Protein AF-0000000079816574 (afdb_homodimer)

InterPro domains:
  IPR003736 Phenylacetic acid degradation-related domain [TIGR00369] (21-116)
  IPR006683 Thioesterase domain [PF03061] (51-124)
  IPR029069 HotDog domain superfamily [SSF54637] (19-134)

Structure (mmCIF, N/CA/C/O backbone):
data_AF-0000000079816574-model_v1
#
loop_
_entity.id
_entity.type
_entity.pdbx_description
1 polymer 'Thioesterase domain-containing protein'
#
loop_
_atom_site.group_PDB
_atom_site.id
_atom_site.type_symbol
_atom_site.label_atom_id
_atom_site.label_alt_id
_atom_site.label_comp_id
_atom_site.label_asym_id
_atom_site.label_entity_id
_atom_site.label_seq_id
_atom_site.pdbx_PDB_ins_code
_atom_site.Cartn_x
_atom_site.Cartn_y
_atom_site.Cartn_z
_atom_site.occupancy
_atom_site.B_iso_or_equiv
_atom_site.auth_seq_id
_atom_site.auth_comp_id
_atom_site.auth_asym_id
_atom_site.auth_atom_id
_atom_site.pdbx_PDB_model_num
ATOM 1 N N . MET A 1 1 ? 6.934 -28.109 -13.062 1 45.16 1 MET A N 1
ATOM 2 C CA . MET A 1 1 ? 6.973 -27.422 -11.773 1 45.16 1 MET A CA 1
ATOM 3 C C . MET A 1 1 ? 5.598 -27.422 -11.117 1 45.16 1 MET A C 1
ATOM 5 O O . MET A 1 1 ? 4.582 -27.25 -11.797 1 45.16 1 MET A O 1
ATOM 9 N N . PRO A 1 2 ? 5.391 -27.953 -9.922 1 55.5 2 PRO A N 1
ATOM 10 C CA . PRO A 1 2 ? 4.016 -28.172 -9.469 1 55.5 2 PRO A CA 1
ATOM 11 C C . PRO A 1 2 ? 3.158 -26.906 -9.539 1 55.5 2 PRO A C 1
ATOM 13 O O . PRO A 1 2 ? 3.682 -25.797 -9.445 1 55.5 2 PRO A O 1
ATOM 16 N N . THR A 1 3 ? 1.985 -26.938 -10.352 1 72.12 3 THR A N 1
ATOM 17 C CA . THR A 1 3 ? 0.928 -25.953 -10.5 1 72.12 3 THR A CA 1
ATOM 18 C C . THR A 1 3 ? 0.537 -25.375 -9.141 1 72.12 3 THR A C 1
ATOM 20 O O . THR A 1 3 ? 0.498 -26.094 -8.141 1 72.12 3 THR A O 1
ATOM 23 N N . LEU A 1 4 ? 0.637 -24.078 -8.977 1 82.75 4 LEU A N 1
ATOM 24 C CA . LEU A 1 4 ? 0.192 -23.406 -7.758 1 82.75 4 LEU A CA 1
ATOM 25 C C . LEU A 1 4 ? -1.135 -23.984 -7.273 1 82.75 4 LEU A C 1
ATOM 27 O O . LEU A 1 4 ? -2.117 -24 -8.016 1 82.75 4 LEU A O 1
ATOM 31 N N . THR A 1 5 ? -1.056 -24.781 -6.121 1 85.88 5 THR A N 1
ATOM 32 C CA . THR A 1 5 ? -2.283 -25.234 -5.484 1 85.88 5 THR A CA 1
ATOM 33 C C . THR A 1 5 ? -2.652 -24.328 -4.309 1 85.88 5 THR A C 1
ATOM 35 O O . THR A 1 5 ? -1.798 -23.625 -3.773 1 85.88 5 THR A O 1
ATOM 38 N N . THR A 1 6 ? -3.957 -24.422 -3.941 1 84.94 6 THR A N 1
ATOM 39 C CA . THR A 1 6 ? -4.41 -23.578 -2.832 1 84.94 6 THR A CA 1
ATOM 40 C C . THR A 1 6 ? -3.65 -23.922 -1.554 1 84.94 6 THR A C 1
ATOM 42 O O . THR A 1 6 ? -3.316 -23.047 -0.766 1 84.94 6 THR A O 1
ATOM 45 N N . ASP A 1 7 ? -3.391 -25.203 -1.307 1 83.5 7 ASP A N 1
ATOM 46 C CA . ASP A 1 7 ? -2.654 -25.609 -0.114 1 83.5 7 ASP A CA 1
ATOM 47 C C . ASP A 1 7 ? -1.226 -25.062 -0.139 1 83.5 7 ASP A C 1
ATOM 49 O O . ASP A 1 7 ? -0.74 -24.531 0.861 1 83.5 7 ASP A O 1
ATOM 53 N N . HIS A 1 8 ? -0.602 -25.188 -1.257 1 89.81 8 HIS A N 1
ATOM 54 C CA . HIS A 1 8 ? 0.759 -24.688 -1.412 1 89.81 8 HIS A CA 1
ATOM 55 C C . HIS A 1 8 ? 0.801 -23.172 -1.306 1 89.81 8 HIS A C 1
ATOM 57 O O . HIS A 1 8 ? 1.758 -22.609 -0.769 1 89.81 8 HIS A O 1
ATOM 63 N N . ALA A 1 9 ? -0.269 -22.578 -1.723 1 91 9 ALA A N 1
ATOM 64 C CA . ALA A 1 9 ? -0.351 -21.125 -1.73 1 91 9 ALA A CA 1
ATOM 65 C C . ALA A 1 9 ? -0.287 -20.562 -0.312 1 91 9 ALA A C 1
ATOM 67 O O . ALA A 1 9 ? 0.339 -19.531 -0.075 1 91 9 ALA A O 1
ATOM 68 N N . HIS A 1 10 ? -0.825 -21.219 0.641 1 90.62 10 HIS A N 1
ATOM 69 C CA . HIS A 1 10 ? -0.845 -20.734 2.018 1 90.62 10 HIS A CA 1
ATOM 70 C C . HIS A 1 10 ? 0.536 -20.828 2.656 1 90.62 10 HIS A C 1
ATOM 72 O O . HIS A 1 10 ? 0.913 -19.984 3.465 1 90.62 10 HIS A O 1
ATOM 78 N N . THR A 1 11 ? 1.262 -21.859 2.248 1 91.5 11 THR A N 1
ATOM 79 C CA . THR A 1 11 ? 2.643 -21.984 2.703 1 91.5 11 THR A CA 1
ATOM 80 C C . THR A 1 11 ? 3.494 -20.844 2.135 1 91.5 11 THR A C 1
ATOM 82 O O . THR A 1 11 ? 4.297 -20.25 2.852 1 91.5 11 THR A O 1
ATOM 85 N N . LEU A 1 12 ? 3.232 -20.562 0.874 1 92.69 12 LEU A N 1
ATOM 86 C CA . LEU A 1 12 ? 3.973 -19.484 0.209 1 92.69 12 LEU A CA 1
ATOM 87 C C . LEU A 1 12 ? 3.641 -18.125 0.823 1 92.69 12 LEU A C 1
ATOM 89 O O . LEU A 1 12 ? 4.516 -17.281 0.96 1 92.69 12 LEU A O 1
ATOM 93 N N . LEU A 1 13 ? 2.361 -17.969 1.147 1 91.94 13 LEU A N 1
ATOM 94 C CA . L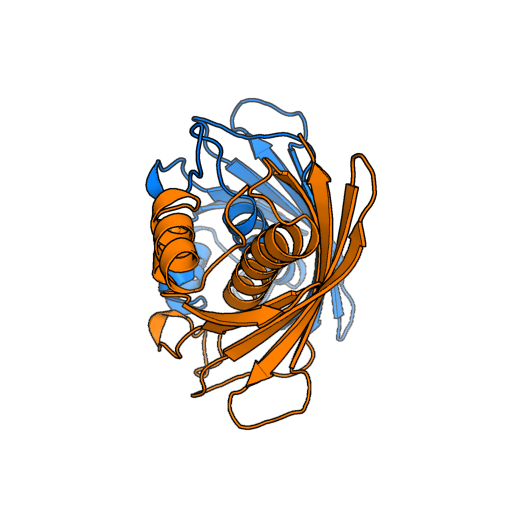EU A 1 13 ? 1.942 -16.75 1.83 1 91.94 13 LEU A CA 1
ATOM 95 C C . LEU A 1 13 ? 2.697 -16.578 3.145 1 91.94 13 LEU A C 1
ATOM 97 O O . LEU A 1 13 ? 3.26 -15.508 3.406 1 91.94 13 LEU A O 1
ATOM 101 N N . ALA A 1 14 ? 2.828 -17.625 3.918 1 89.88 14 ALA A N 1
ATOM 102 C CA . ALA A 1 14 ? 3.424 -17.594 5.254 1 89.88 14 ALA A CA 1
ATOM 103 C C . ALA A 1 14 ? 4.934 -17.375 5.172 1 89.88 14 ALA A C 1
ATOM 105 O O . ALA A 1 14 ? 5.516 -16.703 6.023 1 89.88 14 ALA A O 1
ATOM 106 N N . GLU A 1 15 ? 5.52 -17.797 4.078 1 90.25 15 GLU A N 1
ATOM 107 C CA . GLU A 1 15 ? 6.98 -17.828 4.027 1 90.25 15 GLU A CA 1
ATOM 108 C C . GLU A 1 15 ? 7.523 -16.75 3.1 1 90.25 15 GLU A C 1
ATOM 110 O O . GLU A 1 15 ? 8.695 -16.375 3.195 1 90.25 15 GLU A O 1
ATOM 115 N N . GLY A 1 16 ? 6.73 -16.328 2.203 1 91.44 16 GLY A N 1
ATOM 116 C CA . GLY A 1 16 ? 7.242 -15.492 1.13 1 91.44 16 GLY A CA 1
ATOM 117 C C . GLY A 1 16 ? 7.004 -14.016 1.364 1 91.44 16 GLY A C 1
ATOM 118 O O . GLY A 1 16 ? 7.559 -13.172 0.655 1 91.44 16 GLY A O 1
ATOM 119 N N . PHE A 1 17 ? 6.219 -13.664 2.305 1 96.38 17 PHE A N 1
ATOM 120 C CA . PHE A 1 17 ? 5.887 -12.266 2.576 1 96.38 17 PHE A CA 1
ATOM 121 C C . PHE A 1 17 ? 6.273 -11.891 4 1 96.38 17 PHE A C 1
ATOM 123 O O . PHE A 1 17 ? 6.605 -12.75 4.812 1 96.38 17 PHE A O 1
ATOM 130 N N . SER A 1 18 ? 6.285 -10.656 4.254 1 97.88 18 SER A N 1
ATOM 131 C CA . SER A 1 18 ? 6.727 -10.164 5.555 1 97.88 18 SER A CA 1
ATOM 132 C C . SER A 1 18 ? 5.746 -10.555 6.656 1 97.88 18 SER A C 1
ATOM 134 O O . SER A 1 18 ? 4.559 -10.773 6.391 1 97.88 18 SER A O 1
ATOM 136 N N . ALA A 1 19 ? 6.262 -10.625 7.852 1 97.56 19 ALA A N 1
ATOM 137 C CA . ALA A 1 19 ? 5.395 -10.891 9 1 97.56 19 ALA A CA 1
ATOM 138 C C . ALA A 1 19 ? 4.309 -9.828 9.117 1 97.56 19 ALA A C 1
ATOM 140 O O . ALA A 1 19 ? 3.17 -10.133 9.484 1 97.56 19 ALA A O 1
ATOM 141 N N . TRP A 1 20 ? 4.613 -8.633 8.852 1 98.56 20 TRP A N 1
ATOM 142 C CA . TRP A 1 20 ? 3.66 -7.531 8.906 1 98.56 20 TRP A CA 1
ATOM 143 C C . TRP A 1 20 ? 2.527 -7.746 7.906 1 98.56 20 TRP A C 1
ATOM 145 O O . TRP A 1 20 ? 1.354 -7.578 8.242 1 98.56 20 TRP A O 1
ATOM 155 N N . VAL A 1 21 ? 2.844 -8.156 6.691 1 98.38 21 VAL A N 1
ATOM 156 C CA . VAL A 1 21 ? 1.825 -8.414 5.68 1 98.38 21 VAL A CA 1
ATOM 157 C C . VAL A 1 21 ? 0.988 -9.625 6.078 1 98.38 21 VAL A C 1
ATOM 159 O O . VAL A 1 21 ? -0.222 -9.656 5.844 1 98.38 21 VAL A O 1
ATOM 162 N N . ASN A 1 22 ? 1.647 -10.547 6.703 1 97.94 22 ASN A N 1
ATOM 163 C CA . ASN A 1 22 ? 0.947 -11.766 7.113 1 97.94 22 ASN A CA 1
ATOM 164 C C . ASN A 1 22 ? -0.141 -11.461 8.141 1 97.94 22 ASN A C 1
ATOM 166 O O . ASN A 1 22 ? -1.072 -12.25 8.312 1 97.94 22 ASN A O 1
ATOM 170 N N . GLU A 1 23 ? -0.047 -10.344 8.781 1 98.19 23 GLU A N 1
ATOM 171 C CA . GLU A 1 23 ? -1.063 -9.945 9.75 1 98.19 23 GLU A CA 1
ATOM 172 C C . GLU A 1 23 ? -2.391 -9.641 9.062 1 98.19 23 GLU A C 1
ATOM 174 O O . GLU A 1 23 ? -3.428 -9.539 9.727 1 98.19 23 GLU A O 1
ATOM 179 N N . LEU A 1 24 ? -2.422 -9.523 7.789 1 98.56 24 LEU A N 1
ATOM 180 C CA . LEU A 1 24 ? -3.658 -9.312 7.043 1 98.56 24 LEU A CA 1
ATOM 181 C C . LEU A 1 24 ? -4.48 -10.594 6.98 1 98.56 24 LEU A C 1
ATOM 183 O O . LEU A 1 24 ? -5.664 -10.562 6.641 1 98.56 24 LEU A O 1
ATOM 187 N N . ASP A 1 25 ? -3.83 -11.719 7.254 1 98.12 25 ASP A N 1
ATOM 188 C CA . ASP A 1 25 ? -4.473 -13.031 7.293 1 98.12 25 ASP A CA 1
ATOM 189 C C . ASP A 1 25 ? -5.145 -13.352 5.961 1 98.12 25 ASP A C 1
ATOM 191 O O . ASP A 1 25 ? -6.309 -13.75 5.926 1 98.12 25 ASP A O 1
ATOM 195 N N . LEU A 1 26 ? -4.395 -13.164 4.895 1 98.44 26 LEU A N 1
ATOM 196 C CA . LEU A 1 26 ? -4.91 -13.367 3.545 1 98.44 26 LEU A CA 1
ATOM 197 C C . LEU A 1 26 ? -5.098 -14.852 3.248 1 98.44 26 LEU A C 1
ATOM 199 O O . LEU A 1 26 ? -4.391 -15.695 3.801 1 98.44 26 LEU A O 1
ATOM 203 N N . ARG A 1 27 ? -6.035 -15.062 2.367 1 97.12 27 ARG A N 1
ATOM 204 C CA . ARG A 1 27 ? -6.305 -16.422 1.906 1 97.12 27 ARG A CA 1
ATOM 205 C C . ARG A 1 27 ? -6.449 -16.469 0.389 1 97.12 27 ARG A C 1
ATOM 207 O O . ARG A 1 27 ? -7.055 -15.57 -0.209 1 97.12 27 ARG A O 1
ATOM 214 N N . VAL A 1 28 ? -5.961 -17.562 -0.147 1 97.19 28 VAL A N 1
ATOM 215 C CA . VAL A 1 28 ? -6.195 -17.812 -1.565 1 97.19 28 VAL A CA 1
ATOM 216 C C . VAL A 1 28 ? -7.5 -18.578 -1.744 1 97.19 28 VAL A C 1
ATOM 218 O O . VAL A 1 28 ? -7.633 -19.703 -1.242 1 97.19 28 VAL A O 1
ATOM 221 N N . GLU A 1 29 ? -8.414 -18 -2.465 1 96.56 29 GLU A N 1
ATOM 222 C CA . GLU A 1 29 ? -9.727 -18.625 -2.625 1 96.56 29 GLU A CA 1
ATOM 223 C C . GLU A 1 29 ? -9.797 -19.438 -3.91 1 96.56 29 GLU A C 1
ATOM 225 O O . GLU A 1 29 ? -10.438 -20.5 -3.949 1 96.56 29 GLU A O 1
ATOM 230 N N . GLU A 1 30 ? -9.305 -18.922 -4.895 1 96.25 30 GLU A N 1
ATOM 231 C CA . GLU A 1 30 ? -9.375 -19.547 -6.219 1 96.25 30 GLU A CA 1
ATOM 232 C C . GLU A 1 30 ? -8.102 -19.266 -7.016 1 96.25 30 GLU A C 1
ATOM 234 O O . GLU A 1 30 ? -7.523 -18.188 -6.922 1 96.25 30 GLU A O 1
ATOM 239 N N . ILE A 1 31 ? -7.699 -20.266 -7.762 1 96.12 31 ILE A N 1
ATOM 240 C CA . ILE A 1 31 ? -6.594 -20.141 -8.703 1 96.12 31 ILE A CA 1
ATOM 241 C C . ILE A 1 31 ? -7.055 -20.531 -10.102 1 96.12 31 ILE A C 1
ATOM 243 O O . ILE A 1 31 ? -7.66 -21.594 -10.289 1 96.12 31 ILE A O 1
ATOM 247 N N . THR A 1 32 ? -6.914 -19.688 -11 1 92.88 32 THR A N 1
ATOM 248 C CA . THR A 1 32 ? -7.176 -19.969 -12.406 1 92.88 32 THR A CA 1
ATOM 249 C C . THR A 1 32 ? -5.879 -19.938 -13.211 1 92.88 32 THR A C 1
ATOM 251 O O . THR A 1 32 ? -4.805 -19.703 -12.664 1 92.88 32 THR A O 1
ATOM 254 N N . ASP A 1 33 ? -5.949 -20.125 -14.578 1 91.62 33 ASP A N 1
ATOM 255 C CA . ASP A 1 33 ? -4.77 -20.203 -15.43 1 91.62 33 ASP A CA 1
ATOM 256 C C . ASP A 1 33 ? -4.094 -18.828 -15.539 1 91.62 33 ASP A C 1
ATOM 258 O O . ASP A 1 33 ? -2.893 -18.75 -15.797 1 91.62 33 ASP A O 1
ATOM 262 N N . ASP A 1 34 ? -4.867 -17.766 -15.328 1 90.38 34 ASP A N 1
ATOM 263 C CA . ASP A 1 34 ? -4.25 -16.469 -15.539 1 90.38 34 ASP A CA 1
ATOM 264 C C . ASP A 1 34 ? -4.477 -15.547 -14.336 1 90.38 34 ASP A C 1
ATOM 266 O O . ASP A 1 34 ? -4.422 -14.328 -14.469 1 90.38 34 ASP A O 1
ATOM 270 N N . GLY A 1 35 ? -4.871 -16.25 -13.18 1 97.06 35 GLY A N 1
ATOM 271 C CA . GL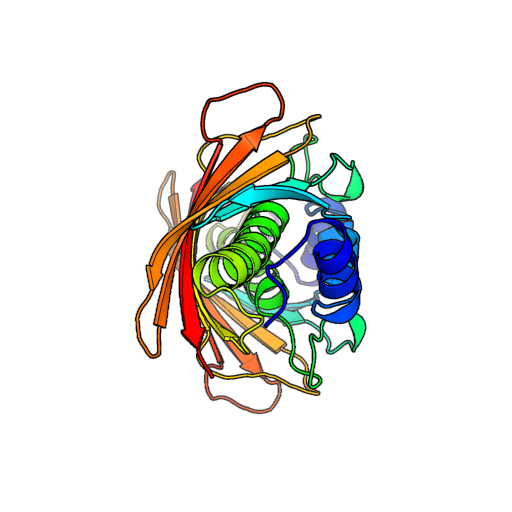Y A 1 35 ? -5.121 -15.328 -12.086 1 97.06 35 GLY A CA 1
ATOM 272 C C . GLY A 1 35 ? -5.492 -16.031 -10.789 1 97.06 35 GLY A C 1
ATOM 273 O O . GLY A 1 35 ? -5.309 -17.25 -10.664 1 97.06 35 GLY A O 1
ATOM 274 N N . VAL A 1 36 ? -5.824 -15.195 -9.805 1 98.12 36 VAL A N 1
ATOM 275 C CA . VAL A 1 36 ? -6.203 -15.688 -8.484 1 98.12 36 VAL A CA 1
ATOM 276 C C . VAL A 1 36 ? -7.301 -14.812 -7.895 1 98.12 36 VAL A C 1
ATOM 278 O O . VAL A 1 36 ? -7.465 -13.656 -8.297 1 98.12 36 VAL A O 1
ATOM 281 N N . VAL A 1 37 ? -8.094 -15.438 -7.055 1 98.44 37 VAL A N 1
ATOM 282 C CA . VAL A 1 37 ? -8.93 -14.68 -6.137 1 98.44 37 VAL A CA 1
ATOM 283 C C . VAL A 1 37 ? -8.422 -14.852 -4.707 1 98.44 37 VAL A C 1
ATOM 285 O O . VAL A 1 37 ? -8.227 -15.977 -4.242 1 98.44 37 VAL A O 1
ATOM 288 N N . MET A 1 38 ? -8.164 -13.766 -4.07 1 98.5 38 MET A N 1
ATOM 289 C CA . MET A 1 38 ? -7.715 -13.773 -2.68 1 98.5 38 MET A CA 1
ATOM 290 C C . MET A 1 38 ? -8.719 -13.055 -1.784 1 98.5 38 MET A C 1
ATOM 292 O O . MET A 1 38 ? -9.383 -12.109 -2.221 1 98.5 38 MET A O 1
ATOM 296 N N . ARG A 1 39 ? -8.812 -13.516 -0.554 1 98.81 39 ARG A N 1
ATOM 297 C CA . ARG A 1 39 ? -9.695 -12.914 0.44 1 98.81 39 ARG A CA 1
ATOM 298 C C . ARG A 1 39 ? -8.898 -12.32 1.595 1 98.81 39 ARG A C 1
ATOM 300 O O . ARG A 1 39 ? -7.953 -12.938 2.09 1 98.81 39 ARG A O 1
ATOM 307 N N . MET A 1 40 ? -9.211 -11.094 1.924 1 98.88 40 MET A N 1
ATOM 308 C CA . MET A 1 40 ? -8.789 -10.461 3.168 1 98.88 40 MET A CA 1
ATOM 309 C C . MET A 1 40 ? -9.945 -10.375 4.156 1 98.88 40 MET A C 1
ATOM 311 O O . MET A 1 40 ? -10.906 -9.633 3.93 1 98.88 40 MET A O 1
ATOM 315 N N . PRO A 1 41 ? -9.828 -11.141 5.238 1 98.88 41 PRO A N 1
ATOM 316 C CA . PRO A 1 41 ? -10.914 -11.055 6.223 1 98.88 41 PRO A CA 1
ATOM 317 C C . PRO A 1 41 ? -11.023 -9.664 6.852 1 98.88 41 PRO A C 1
ATOM 319 O O . PRO A 1 41 ? -10 -9.016 7.102 1 98.88 41 PRO A O 1
ATOM 322 N N . PHE A 1 42 ? -12.32 -9.344 7.086 1 98.69 42 PHE A N 1
ATOM 323 C CA . PHE A 1 42 ? -12.531 -8.086 7.797 1 98.69 42 PHE A CA 1
ATOM 324 C C . PHE A 1 42 ? -11.977 -8.164 9.211 1 98.69 42 PHE A C 1
ATOM 326 O O . PHE A 1 42 ? -12.18 -9.164 9.914 1 98.69 42 PHE A O 1
ATOM 333 N N . ASP A 1 43 ? -11.312 -7.184 9.586 1 98.56 43 ASP A N 1
ATOM 334 C CA . ASP A 1 43 ? -10.781 -7.008 10.93 1 98.56 43 ASP A CA 1
ATOM 335 C C . ASP A 1 43 ? -10.773 -5.535 11.336 1 98.56 43 ASP A C 1
ATOM 337 O O . ASP A 1 43 ? -10.305 -4.684 10.578 1 98.56 43 ASP A O 1
ATOM 341 N N . GLN A 1 44 ? -11.266 -5.211 12.523 1 97.62 44 GLN A N 1
ATOM 342 C CA . GLN A 1 44 ? -11.312 -3.832 13 1 97.62 44 GLN A CA 1
ATOM 343 C C . GLN A 1 44 ? -9.914 -3.211 13.016 1 97.62 44 GLN A C 1
ATOM 345 O O . GLN A 1 44 ? -9.766 -2 12.836 1 97.62 44 GLN A O 1
ATOM 350 N N . LYS A 1 45 ? -8.906 -3.965 13.164 1 98 45 LYS A N 1
ATOM 351 C CA . LYS A 1 45 ? -7.539 -3.451 13.234 1 98 45 LYS A CA 1
ATOM 352 C C . LYS A 1 45 ? -7.109 -2.844 11.906 1 98 45 LYS A C 1
ATOM 354 O O . LYS A 1 45 ? -6.098 -2.141 11.836 1 98 45 LYS A O 1
ATOM 359 N N . LEU A 1 46 ? -7.832 -3.137 10.82 1 98.5 46 LEU A N 1
ATOM 360 C CA . LEU A 1 46 ? -7.512 -2.607 9.5 1 98.5 46 LEU A CA 1
ATOM 361 C C . LEU A 1 46 ? -8.242 -1.293 9.25 1 98.5 46 LEU A C 1
ATOM 363 O O . LEU A 1 46 ? -8.039 -0.651 8.219 1 98.5 46 LEU A O 1
ATOM 367 N N . CYS A 1 47 ? -9.094 -0.864 10.156 1 97.31 47 CYS A N 1
ATOM 368 C CA . CYS A 1 47 ? -9.992 0.257 9.906 1 97.31 47 CYS A CA 1
ATOM 369 C C . CYS A 1 47 ? -9.406 1.556 10.453 1 97.31 47 CYS A C 1
ATOM 371 O O . CYS A 1 47 ? -8.812 1.572 11.531 1 97.31 47 CYS A O 1
ATOM 373 N N . ARG A 1 48 ? -9.508 2.551 9.625 1 92.06 48 ARG A N 1
ATOM 374 C CA . ARG A 1 48 ? -9.297 3.916 10.094 1 92.06 48 ARG A CA 1
ATOM 375 C C . ARG A 1 48 ? -10.562 4.477 10.734 1 92.06 48 ARG A C 1
ATOM 377 O O . ARG A 1 48 ? -11.5 3.732 11.023 1 92.06 48 ARG A O 1
ATOM 384 N N . ALA A 1 49 ? -10.484 5.789 11.016 1 84.38 49 ALA A N 1
ATOM 385 C CA . ALA A 1 49 ? -11.633 6.441 11.641 1 84.38 49 ALA A CA 1
ATOM 386 C C . ALA A 1 49 ? -12.906 6.191 10.844 1 84.38 49 ALA A C 1
ATOM 388 O O . ALA A 1 49 ? -12.891 6.23 9.609 1 84.38 49 ALA A O 1
ATOM 389 N N . GLY A 1 50 ? -14.008 5.836 11.492 1 86.94 50 GLY A N 1
ATOM 390 C CA . GLY A 1 50 ? -15.297 5.605 10.852 1 86.94 50 GLY A CA 1
ATOM 391 C C . GLY A 1 50 ? -15.539 4.148 10.5 1 86.94 50 GLY A C 1
ATOM 392 O O . GLY A 1 50 ? -16.562 3.811 9.898 1 86.94 50 GLY A O 1
ATOM 393 N N . GLY A 1 51 ? -14.578 3.316 10.789 1 93.25 51 GLY A N 1
ATOM 394 C CA . GLY A 1 51 ? -14.758 1.894 10.547 1 93.25 51 GLY A CA 1
ATOM 395 C C . GLY A 1 51 ? -14.5 1.493 9.109 1 93.25 51 GLY A C 1
ATOM 396 O O . GLY A 1 51 ? -14.945 0.434 8.664 1 93.25 51 GLY A O 1
ATOM 397 N N . ILE A 1 52 ? -13.875 2.387 8.406 1 96.38 52 ILE A N 1
ATOM 398 C CA . ILE A 1 52 ? -13.57 2.146 7.004 1 96.38 52 ILE A CA 1
ATOM 399 C C . ILE A 1 52 ? -12.211 1.472 6.875 1 96.38 52 ILE A C 1
ATOM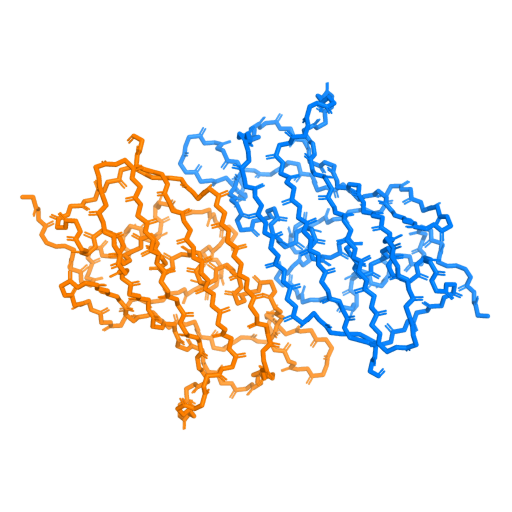 401 O O . ILE A 1 52 ? -11.234 1.905 7.5 1 96.38 52 ILE A O 1
ATOM 405 N N . VAL A 1 53 ? -12.109 0.382 6.082 1 98.5 53 VAL A N 1
ATOM 406 C CA . VAL A 1 53 ? -10.836 -0.287 5.859 1 98.5 53 VAL A CA 1
ATOM 407 C C . VAL A 1 53 ? -9.844 0.688 5.23 1 98.5 53 VAL A C 1
ATOM 409 O O . VAL A 1 53 ? -10.188 1.421 4.301 1 98.5 53 VAL A O 1
ATOM 412 N N . CYS A 1 54 ? -8.664 0.758 5.715 1 98.56 54 CYS A N 1
ATOM 413 C CA . CYS A 1 54 ? -7.684 1.73 5.242 1 98.56 54 CYS A CA 1
ATOM 414 C C . CYS A 1 54 ? -7.203 1.386 3.838 1 98.56 54 CYS A C 1
ATOM 416 O O . CYS A 1 54 ? -7.086 0.21 3.488 1 98.56 54 CYS A O 1
ATOM 418 N N . GLY A 1 55 ? -6.918 2.375 3.029 1 98.56 55 GLY A N 1
ATOM 419 C CA . GLY A 1 55 ? -6.41 2.188 1.681 1 98.56 55 GLY A CA 1
ATOM 420 C C . GLY A 1 55 ? -5.09 1.443 1.639 1 98.56 55 GLY A C 1
ATOM 421 O O . GLY A 1 55 ? -4.797 0.741 0.668 1 98.56 55 GLY A O 1
ATOM 422 N N . GLN A 1 56 ? -4.277 1.598 2.66 1 98.81 56 GLN A N 1
ATOM 423 C CA . GLN A 1 56 ? -2.992 0.913 2.77 1 98.81 56 GLN A CA 1
ATOM 424 C C . GLN A 1 56 ? -3.172 -0.603 2.732 1 98.81 56 GLN A C 1
ATOM 426 O O . GLN A 1 56 ? -2.381 -1.311 2.105 1 98.81 56 GLN A O 1
ATOM 431 N N . ALA A 1 57 ? -4.242 -1.105 3.355 1 98.88 57 ALA A N 1
ATOM 432 C CA . ALA A 1 57 ? -4.539 -2.535 3.328 1 98.88 57 ALA A CA 1
ATOM 433 C C . ALA A 1 57 ? -4.93 -2.988 1.924 1 98.88 57 ALA A C 1
ATOM 435 O O . ALA A 1 57 ? -4.551 -4.078 1.489 1 98.88 57 ALA A O 1
ATOM 436 N N . PHE A 1 58 ? -5.66 -2.137 1.226 1 98.94 58 PHE A N 1
ATOM 437 C CA . PHE A 1 58 ? -6.031 -2.445 -0.15 1 98.94 58 PHE A CA 1
ATOM 438 C C . PHE A 1 58 ? -4.793 -2.57 -1.03 1 98.94 58 PHE A C 1
ATOM 440 O O . PHE A 1 58 ? -4.68 -3.51 -1.82 1 98.94 58 PHE A O 1
ATOM 447 N N . MET A 1 59 ? -3.912 -1.651 -0.909 1 98.94 59 MET A N 1
ATOM 448 C CA . MET A 1 59 ? -2.697 -1.672 -1.718 1 98.94 59 MET A CA 1
ATOM 449 C C . MET A 1 59 ? -1.871 -2.92 -1.428 1 98.94 59 MET A C 1
ATOM 451 O O . MET A 1 59 ? -1.338 -3.545 -2.346 1 98.94 59 MET A O 1
ATOM 455 N N . ALA A 1 60 ? -1.76 -3.27 -0.179 1 98.94 60 ALA A N 1
ATOM 456 C CA . ALA A 1 60 ? -0.999 -4.453 0.207 1 98.94 60 ALA A CA 1
ATOM 457 C C . ALA A 1 60 ? -1.648 -5.727 -0.336 1 98.94 60 ALA A C 1
ATOM 459 O O . ALA A 1 60 ? -0.959 -6.617 -0.836 1 98.94 60 ALA A O 1
ATOM 460 N N . LEU A 1 61 ? -2.988 -5.824 -0.217 1 98.94 61 LEU A N 1
ATOM 461 C CA . LEU A 1 61 ? -3.732 -6.953 -0.76 1 98.94 61 LEU A CA 1
ATOM 462 C C . LEU A 1 61 ? -3.525 -7.066 -2.266 1 98.94 61 LEU A C 1
ATOM 464 O O . LEU A 1 61 ? -3.25 -8.156 -2.779 1 98.94 61 LEU A O 1
ATOM 468 N N . ALA A 1 62 ? -3.643 -5.953 -2.949 1 98.94 62 ALA A N 1
ATOM 469 C CA . ALA A 1 62 ? -3.479 -5.941 -4.402 1 98.94 62 ALA A CA 1
ATOM 470 C C . ALA A 1 62 ? -2.082 -6.414 -4.797 1 98.94 62 ALA A C 1
ATOM 472 O O . ALA A 1 62 ? -1.929 -7.219 -5.719 1 98.94 62 ALA A O 1
ATOM 473 N N . ASP A 1 63 ? -1.073 -5.91 -4.145 1 98.94 63 ASP A N 1
ATOM 474 C CA . ASP A 1 63 ? 0.307 -6.309 -4.406 1 98.94 63 ASP A CA 1
ATOM 475 C C . ASP A 1 63 ? 0.49 -7.812 -4.219 1 98.94 63 ASP A C 1
ATOM 477 O O . ASP A 1 63 ? 1.065 -8.484 -5.078 1 98.94 63 ASP A O 1
ATOM 481 N N . THR A 1 64 ? 0.038 -8.328 -3.143 1 98.69 64 THR A N 1
ATOM 482 C CA . THR A 1 64 ? 0.166 -9.75 -2.832 1 98.69 64 THR A CA 1
ATOM 483 C C . THR A 1 64 ? -0.548 -10.602 -3.879 1 98.69 64 THR A C 1
ATOM 485 O O . THR A 1 64 ? 0.02 -11.562 -4.398 1 98.69 64 THR A O 1
ATOM 488 N N . ALA A 1 65 ? -1.774 -10.195 -4.156 1 98.75 65 ALA A N 1
ATOM 489 C CA . ALA A 1 65 ? -2.564 -10.945 -5.137 1 98.75 65 ALA A CA 1
ATOM 490 C C . ALA A 1 65 ? -1.872 -10.969 -6.496 1 98.75 65 ALA A C 1
ATOM 492 O O . ALA A 1 65 ? -1.958 -11.953 -7.227 1 98.75 65 ALA A O 1
ATOM 493 N N . SER A 1 66 ? -1.234 -9.875 -6.844 1 98.75 66 SER A N 1
ATOM 494 C CA . SER A 1 66 ? -0.575 -9.789 -8.141 1 98.75 66 SER A CA 1
ATOM 495 C C . SER A 1 66 ? 0.548 -10.812 -8.266 1 98.75 66 SER A C 1
ATOM 497 O O . SER A 1 66 ? 0.743 -11.406 -9.328 1 98.75 66 SER A O 1
ATOM 499 N N . VAL A 1 67 ? 1.298 -11.023 -7.203 1 97.56 67 VAL A N 1
ATOM 500 C CA . VAL A 1 67 ? 2.389 -11.992 -7.207 1 97.56 67 VAL A CA 1
ATOM 501 C C . VAL A 1 67 ? 1.83 -13.398 -7.414 1 97.56 67 VAL A C 1
ATOM 503 O O . VAL A 1 67 ? 2.35 -14.164 -8.227 1 97.56 67 VAL A O 1
ATOM 506 N N . PHE A 1 68 ? 0.762 -13.703 -6.762 1 97.44 68 PHE A N 1
ATOM 507 C CA . PHE A 1 68 ? 0.154 -15.023 -6.898 1 97.44 68 PHE A CA 1
ATOM 508 C C . PHE A 1 68 ? -0.425 -15.203 -8.297 1 97.44 68 PHE A C 1
ATOM 510 O O . PHE A 1 68 ? -0.363 -16.297 -8.859 1 97.44 68 PHE A O 1
ATOM 517 N N . ALA A 1 69 ? -1.053 -14.141 -8.797 1 97.62 69 ALA A N 1
ATOM 518 C CA . ALA A 1 69 ? -1.553 -14.227 -10.164 1 97.62 69 ALA A CA 1
ATOM 519 C C . ALA A 1 69 ? -0.421 -14.523 -11.148 1 97.62 69 ALA A C 1
ATOM 521 O O . ALA A 1 69 ? -0.581 -15.336 -12.062 1 97.62 69 ALA A O 1
ATOM 522 N N . LEU A 1 70 ? 0.699 -13.859 -10.961 1 97.5 70 LEU A N 1
ATOM 523 C CA . LEU A 1 70 ? 1.872 -14.117 -11.789 1 97.5 70 LEU A CA 1
ATOM 524 C C . LEU A 1 70 ? 2.279 -15.586 -11.719 1 97.5 70 LEU A C 1
ATOM 526 O O . LEU A 1 70 ? 2.529 -16.219 -12.75 1 97.5 70 LEU A O 1
ATOM 530 N N . TRP A 1 71 ? 2.346 -16.094 -10.508 1 96.31 71 TRP A N 1
ATOM 531 C CA . TRP A 1 71 ? 2.758 -17.484 -10.336 1 96.31 71 TRP A CA 1
ATOM 532 C C . TRP A 1 71 ? 1.774 -18.422 -11.016 1 96.31 71 TRP A C 1
ATOM 534 O O . TRP A 1 71 ? 2.182 -19.406 -11.648 1 96.31 71 TRP A O 1
ATOM 544 N N . ALA A 1 72 ? 0.52 -18.141 -10.859 1 95.19 72 ALA A N 1
ATOM 545 C CA . ALA A 1 72 ? -0.494 -18.953 -11.523 1 95.19 72 ALA A CA 1
ATOM 546 C C . ALA A 1 72 ? -0.304 -18.938 -13.039 1 95.19 72 ALA A C 1
ATOM 548 O O . ALA A 1 72 ? -0.265 -19.984 -13.68 1 95.19 72 ALA A O 1
ATOM 549 N N . ALA A 1 73 ? -0.157 -17.797 -13.617 1 95.19 73 ALA A N 1
ATOM 550 C CA . ALA A 1 73 ? -0.033 -17.625 -15.062 1 95.19 73 ALA A CA 1
ATOM 551 C C . ALA A 1 73 ? 1.256 -18.266 -15.586 1 95.19 73 ALA A C 1
ATOM 553 O O . ALA A 1 73 ? 1.286 -18.812 -16.688 1 95.19 73 ALA A O 1
ATOM 554 N N . ALA A 1 74 ? 2.295 -18.109 -14.82 1 94.12 74 ALA A N 1
ATOM 555 C CA . ALA A 1 74 ? 3.602 -18.625 -15.219 1 94.12 74 ALA A CA 1
ATOM 556 C C . ALA A 1 74 ? 3.654 -20.141 -15.086 1 94.12 74 ALA A C 1
ATOM 558 O O . ALA A 1 74 ? 4.504 -20.797 -15.695 1 94.12 74 ALA A O 1
ATOM 559 N N . GLY A 1 75 ? 2.787 -20.719 -14.227 1 91.44 75 GLY A N 1
ATOM 560 C CA . GLY A 1 75 ? 2.809 -22.156 -13.961 1 91.44 75 GLY A CA 1
ATOM 561 C C . GLY A 1 75 ? 3.977 -22.578 -13.094 1 91.44 75 GLY A C 1
ATOM 562 O O . GLY A 1 75 ? 4.379 -23.75 -13.109 1 91.44 75 GLY A O 1
ATOM 563 N N . ASP A 1 76 ? 4.594 -21.594 -12.461 1 90.5 76 ASP A N 1
ATOM 564 C CA . ASP A 1 76 ? 5.758 -21.797 -11.602 1 90.5 76 ASP A CA 1
ATOM 565 C C . ASP A 1 76 ? 5.922 -20.641 -10.609 1 90.5 76 ASP A C 1
ATOM 567 O O . ASP A 1 76 ? 5.398 -19.547 -10.828 1 90.5 76 ASP A O 1
ATOM 571 N N . ILE A 1 77 ? 6.57 -20.984 -9.5 1 92.56 77 ILE A N 1
ATOM 572 C CA . ILE A 1 77 ? 6.926 -19.953 -8.547 1 92.56 77 ILE A CA 1
ATOM 573 C C . ILE A 1 77 ? 8.18 -19.219 -9.016 1 92.56 77 ILE A C 1
ATOM 575 O O . ILE A 1 77 ? 9.281 -19.766 -8.984 1 92.56 77 ILE A O 1
ATOM 579 N N . ARG A 1 78 ? 7.988 -18.062 -9.492 1 91.94 78 ARG A N 1
ATOM 580 C CA . ARG A 1 78 ? 9.078 -17.266 -10.039 1 91.94 78 ARG A CA 1
ATOM 581 C C . ARG A 1 78 ? 9.445 -16.109 -9.102 1 91.94 78 ARG A C 1
ATOM 583 O O . ARG A 1 78 ? 8.562 -15.406 -8.609 1 91.94 78 ARG A O 1
ATOM 590 N N . ALA A 1 79 ? 10.773 -15.992 -8.898 1 93.62 79 ALA A N 1
ATOM 591 C CA . ALA A 1 79 ? 11.219 -14.797 -8.195 1 93.62 79 ALA A CA 1
ATOM 592 C C . ALA A 1 79 ? 10.805 -13.531 -8.938 1 93.62 79 ALA A C 1
ATOM 594 O O . ALA A 1 79 ? 10.891 -13.461 -10.164 1 93.62 79 ALA A O 1
ATOM 595 N N . CYS A 1 80 ? 10.234 -12.578 -8.188 1 96.38 80 CYS A N 1
ATOM 596 C CA . CYS A 1 80 ? 9.773 -11.328 -8.789 1 96.38 80 CYS A CA 1
ATOM 597 C C . CYS A 1 80 ? 9.844 -10.18 -7.789 1 96.38 80 CYS A C 1
ATOM 599 O O . CYS A 1 80 ? 10.039 -10.406 -6.594 1 96.38 80 CYS A O 1
ATOM 601 N N . THR A 1 81 ? 9.789 -8.953 -8.32 1 97.06 81 THR A N 1
ATOM 602 C CA . THR A 1 81 ? 9.695 -7.738 -7.516 1 97.06 81 THR A CA 1
ATOM 603 C C . THR A 1 81 ? 8.773 -6.719 -8.18 1 97.06 81 THR A C 1
ATOM 605 O O . THR A 1 81 ? 8.703 -6.641 -9.406 1 97.06 81 THR A O 1
ATOM 608 N N . THR A 1 82 ? 8.047 -6.051 -7.383 1 98.38 82 THR A N 1
ATOM 609 C CA . THR A 1 82 ? 7.172 -5 -7.891 1 98.38 82 THR A CA 1
ATOM 610 C C . THR A 1 82 ? 7.988 -3.822 -8.414 1 98.38 82 THR A C 1
ATOM 612 O O . THR A 1 82 ? 8.891 -3.334 -7.738 1 98.38 82 THR A O 1
ATOM 615 N N . VAL A 1 83 ? 7.652 -3.428 -9.602 1 98.69 83 VAL A N 1
ATOM 616 C CA . VAL A 1 83 ? 8.258 -2.252 -10.211 1 98.69 83 VAL A CA 1
ATOM 617 C C . VAL A 1 83 ? 7.391 -1.024 -9.953 1 98.69 83 VAL A C 1
ATOM 619 O O . VAL A 1 83 ? 7.902 0.037 -9.586 1 98.69 83 VAL A O 1
ATOM 622 N N . ASP A 1 84 ? 6.164 -1.182 -10.203 1 98.69 84 ASP A N 1
ATOM 623 C CA . ASP A 1 84 ? 5.246 -0.096 -9.867 1 98.69 84 ASP A CA 1
ATOM 624 C C . ASP A 1 84 ? 3.846 -0.628 -9.578 1 98.69 84 ASP A C 1
ATOM 626 O O . ASP A 1 84 ? 3.506 -1.744 -9.969 1 98.69 84 ASP A O 1
ATOM 630 N N . GLN A 1 85 ? 3.115 0.037 -8.836 1 98.94 85 GLN A N 1
ATOM 631 C CA . GLN A 1 85 ? 1.706 -0.204 -8.547 1 98.94 85 GLN A CA 1
ATOM 632 C C . GLN A 1 85 ? 0.917 1.103 -8.523 1 98.94 85 GLN A C 1
ATOM 634 O O . GLN A 1 85 ? 1.291 2.047 -7.82 1 98.94 85 GLN A O 1
ATOM 639 N N . SER A 1 86 ? -0.129 1.146 -9.344 1 98.94 86 SER A N 1
ATOM 640 C CA . SER A 1 86 ? -1.107 2.227 -9.312 1 98.94 86 SER A CA 1
ATOM 641 C C . SER A 1 86 ? -2.449 1.744 -8.773 1 98.94 86 SER A C 1
ATOM 643 O O . SER A 1 86 ? -2.988 0.74 -9.242 1 98.94 86 SER A O 1
ATOM 645 N N . THR A 1 87 ? -2.951 2.422 -7.789 1 98.94 87 THR A N 1
ATOM 646 C CA . THR A 1 87 ? -4.184 2.008 -7.133 1 98.94 87 THR A CA 1
ATOM 647 C C . THR A 1 87 ? -5.191 3.156 -7.094 1 98.94 87 THR A C 1
ATOM 649 O O . THR A 1 87 ? -4.863 4.258 -6.648 1 98.94 87 THR A O 1
ATOM 652 N N . GLN A 1 88 ? -6.332 2.906 -7.559 1 98.94 88 GLN A N 1
ATOM 653 C CA . GLN A 1 88 ? -7.449 3.842 -7.488 1 98.94 88 GLN A CA 1
ATOM 654 C C . GLN A 1 88 ? -8.461 3.412 -6.43 1 98.94 88 GLN A C 1
ATOM 656 O O . GLN A 1 88 ? -8.984 2.297 -6.48 1 98.94 88 GLN A O 1
ATOM 661 N N . MET A 1 89 ? -8.672 4.27 -5.477 1 98.75 89 MET A N 1
ATOM 662 C CA . MET A 1 89 ? -9.664 4.02 -4.438 1 98.75 89 MET A CA 1
ATOM 663 C C . MET A 1 89 ? -11.016 4.625 -4.816 1 98.75 89 MET A C 1
ATOM 665 O O . MET A 1 89 ? -11.172 5.848 -4.832 1 98.75 89 MET A O 1
ATOM 669 N N . MET A 1 90 ? -11.977 3.748 -5.02 1 98.69 90 MET A N 1
ATOM 670 C CA . MET A 1 90 ? -13.188 4.223 -5.688 1 98.69 90 MET A CA 1
ATOM 671 C C . MET A 1 90 ? -14.367 4.234 -4.723 1 98.69 90 MET A C 1
ATOM 673 O O . MET A 1 90 ? -15.234 5.113 -4.805 1 98.69 90 MET A O 1
ATOM 677 N N . ARG A 1 91 ? -14.438 3.232 -3.867 1 97.94 91 ARG A N 1
ATOM 678 C CA . ARG A 1 91 ? -15.508 3.125 -2.875 1 97.94 91 ARG A CA 1
ATOM 679 C C . ARG A 1 91 ? -14.961 2.633 -1.537 1 97.94 91 ARG A C 1
ATOM 681 O O . ARG A 1 91 ? -14.047 1.809 -1.5 1 97.94 91 ARG A O 1
ATOM 688 N N . PRO A 1 92 ? -15.562 3.166 -0.463 1 97.75 92 PRO A N 1
ATOM 689 C CA . PRO A 1 92 ? -15.141 2.627 0.834 1 97.75 92 PRO A CA 1
ATOM 690 C C . PRO A 1 92 ? -15.672 1.216 1.084 1 97.75 92 PRO A C 1
ATOM 692 O O . PRO A 1 92 ? -16.672 0.812 0.484 1 97.75 92 PRO A O 1
ATOM 695 N N . ILE A 1 93 ? -14.977 0.417 1.841 1 98.38 93 ILE A N 1
ATOM 696 C CA . ILE A 1 93 ? -15.445 -0.872 2.336 1 98.38 93 ILE A CA 1
ATOM 697 C C . ILE A 1 93 ? -15.43 -0.876 3.861 1 98.38 93 ILE A C 1
ATOM 699 O O . ILE A 1 93 ? -14.438 -0.487 4.48 1 98.38 93 ILE A O 1
ATOM 703 N N . SER A 1 94 ? -16.531 -1.21 4.457 1 97.5 94 SER A N 1
ATOM 704 C C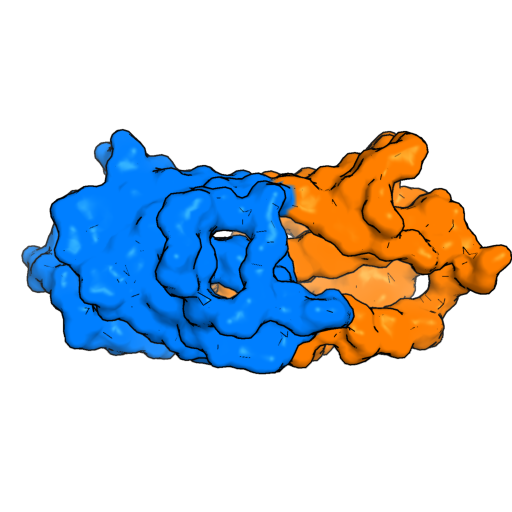A . SER A 1 94 ? -16.672 -1.363 5.902 1 97.5 94 SER A CA 1
ATOM 705 C C . SER A 1 94 ? -17.422 -2.645 6.254 1 97.5 94 SER A C 1
ATOM 707 O O . SER A 1 94 ? -18.312 -3.066 5.52 1 97.5 94 SER A O 1
ATOM 709 N N . ASP A 1 95 ? -17.016 -3.301 7.266 1 97.06 95 ASP A N 1
ATOM 710 C CA . ASP A 1 95 ? -17.719 -4.43 7.867 1 97.06 95 ASP A CA 1
ATOM 711 C C . ASP A 1 95 ? -17.906 -5.555 6.855 1 97.06 95 ASP A C 1
ATOM 713 O O . ASP A 1 95 ? -18.969 -6.168 6.797 1 97.06 95 ASP A O 1
ATOM 717 N N . ALA A 1 96 ? -16.969 -5.789 5.98 1 98.56 96 ALA A N 1
ATOM 718 C CA . ALA A 1 96 ? -17.016 -6.859 4.988 1 98.56 96 ALA A CA 1
ATOM 719 C C . ALA A 1 96 ? -15.617 -7.34 4.633 1 98.56 96 ALA A C 1
ATOM 721 O O . ALA A 1 96 ? -14.672 -6.555 4.617 1 98.56 96 ALA A O 1
ATOM 722 N N . ASP A 1 97 ? -15.562 -8.648 4.402 1 98.88 97 ASP A N 1
ATOM 723 C CA . ASP A 1 97 ? -14.336 -9.156 3.791 1 98.88 97 ASP A CA 1
ATOM 724 C C . ASP A 1 97 ? -14.094 -8.508 2.432 1 98.88 97 ASP A C 1
ATOM 726 O O . ASP A 1 97 ? -15.031 -8.023 1.791 1 98.88 97 ASP A O 1
ATOM 730 N N . VAL A 1 98 ? -12.859 -8.453 2.049 1 98.94 98 VAL A N 1
ATOM 731 C CA . VAL A 1 98 ? -12.484 -7.887 0.757 1 98.94 98 VAL A CA 1
ATOM 732 C C . VAL A 1 98 ? -11.984 -9 -0.167 1 98.94 98 VAL A C 1
ATOM 734 O O . VAL A 1 98 ? -11.172 -9.828 0.235 1 98.94 98 VAL A O 1
ATOM 737 N N . LEU A 1 99 ? -12.477 -9.023 -1.348 1 98.94 99 LEU A N 1
ATOM 738 C CA . LEU A 1 99 ? -12.016 -9.961 -2.365 1 98.94 99 LEU A CA 1
ATOM 739 C C . LEU A 1 99 ? -11.164 -9.25 -3.412 1 98.94 99 LEU A C 1
ATOM 741 O O . LEU A 1 99 ? -11.57 -8.211 -3.943 1 98.94 99 LEU A O 1
ATOM 745 N N . ALA A 1 100 ? -10.023 -9.781 -3.666 1 98.94 100 ALA A N 1
ATOM 746 C CA . ALA A 1 100 ? -9.156 -9.297 -4.734 1 98.94 100 ALA A CA 1
ATOM 747 C C . ALA A 1 100 ? -9.133 -10.273 -5.906 1 98.94 100 ALA A C 1
ATOM 749 O O . ALA A 1 100 ? -8.695 -11.422 -5.766 1 98.94 100 ALA A O 1
ATOM 750 N N . THR A 1 101 ? -9.609 -9.844 -6.992 1 98.88 101 THR A N 1
ATOM 751 C CA . THR A 1 101 ? -9.484 -10.594 -8.234 1 98.88 101 THR A CA 1
ATOM 752 C C . THR A 1 101 ? -8.32 -10.07 -9.07 1 98.88 101 THR A C 1
ATOM 754 O O . THR A 1 101 ? -8.375 -8.953 -9.586 1 98.88 101 THR A O 1
ATOM 757 N N . ALA A 1 102 ? -7.285 -10.844 -9.18 1 98.88 102 ALA A N 1
ATOM 758 C CA . ALA A 1 102 ? -6.078 -10.461 -9.906 1 98.88 102 ALA A CA 1
ATOM 759 C C . ALA A 1 102 ? -5.926 -11.266 -11.188 1 98.88 102 ALA A C 1
ATOM 761 O O . ALA A 1 102 ? -6.051 -12.492 -11.172 1 98.88 102 ALA A O 1
ATOM 762 N N . ARG A 1 103 ? -5.652 -10.57 -12.258 1 98.69 103 ARG A N 1
ATOM 763 C CA . ARG A 1 103 ? -5.473 -11.203 -13.562 1 98.69 103 ARG A CA 1
ATOM 764 C C . ARG A 1 103 ? -4.223 -10.68 -14.258 1 98.69 103 ARG A C 1
ATOM 766 O O . ARG A 1 103 ? -3.988 -9.469 -14.289 1 98.69 103 ARG A O 1
ATOM 773 N N . VAL A 1 104 ? -3.512 -11.617 -14.844 1 98.69 104 VAL A N 1
ATOM 774 C CA . VAL A 1 104 ? -2.361 -11.219 -15.648 1 98.69 104 VAL A CA 1
ATOM 775 C C . VAL A 1 104 ? -2.828 -10.781 -17.031 1 98.69 104 VAL A C 1
ATOM 777 O O . VAL A 1 104 ? -3.41 -11.578 -17.781 1 98.69 104 VAL A O 1
ATOM 780 N N . LEU A 1 105 ? -2.559 -9.555 -17.312 1 98.69 105 LEU A N 1
ATOM 781 C CA . LEU A 1 105 ? -2.92 -9.023 -18.625 1 98.69 105 LEU A CA 1
ATOM 782 C C . LEU A 1 105 ? -1.892 -9.422 -19.672 1 98.69 105 LEU A C 1
ATOM 784 O O . LEU A 1 105 ? -2.244 -9.672 -20.828 1 98.69 105 LEU A O 1
ATOM 788 N N . ARG A 1 106 ? -0.722 -9.492 -19.234 1 98.38 106 ARG A N 1
ATOM 789 C CA . ARG A 1 106 ? 0.383 -9.875 -20.109 1 98.38 106 ARG A CA 1
ATOM 790 C C . ARG A 1 106 ? 1.539 -10.453 -19.312 1 98.38 106 ARG A C 1
ATOM 792 O O . ARG A 1 106 ? 1.941 -9.891 -18.281 1 98.38 106 ARG A O 1
ATOM 799 N N . LEU A 1 107 ? 1.991 -11.516 -19.75 1 97.75 107 LEU A N 1
ATOM 800 C CA . LEU A 1 107 ? 3.205 -12.133 -19.219 1 97.75 107 LEU A CA 1
ATOM 801 C C . LEU A 1 107 ? 4.297 -12.172 -20.281 1 97.75 107 LEU A C 1
ATOM 803 O O . LEU A 1 107 ? 4.164 -12.867 -21.297 1 97.75 107 LEU A O 1
ATOM 807 N N . GLY A 1 108 ? 5.285 -11.344 -20.031 1 96.94 108 GLY A N 1
ATOM 808 C CA . GLY A 1 108 ? 6.441 -11.375 -20.906 1 96.94 108 GLY A CA 1
ATOM 809 C C . GLY A 1 108 ? 7.594 -12.188 -20.359 1 96.94 108 GLY A C 1
ATOM 810 O O . GLY A 1 108 ? 7.418 -12.969 -19.422 1 96.94 108 GLY A O 1
ATOM 811 N N . ARG A 1 109 ? 8.727 -12.008 -20.969 1 95.94 109 ARG A N 1
ATOM 812 C CA . ARG A 1 109 ? 9.922 -12.734 -20.547 1 95.94 109 ARG A CA 1
ATOM 813 C C . ARG A 1 109 ? 10.453 -12.195 -19.234 1 95.94 109 ARG A C 1
ATOM 815 O O . ARG A 1 109 ? 10.844 -12.961 -18.344 1 95.94 109 ARG A O 1
ATOM 822 N N . SER A 1 110 ? 10.398 -10.82 -19.062 1 97.31 110 SER A N 1
ATOM 823 C CA . SER A 1 110 ? 11.055 -10.219 -17.906 1 97.31 110 SER A CA 1
ATOM 824 C C . SER A 1 110 ? 10.07 -9.383 -17.094 1 97.31 110 SER A C 1
ATOM 826 O O . SER A 1 110 ? 10.414 -8.891 -16.016 1 97.31 110 SER A O 1
ATOM 828 N N . MET A 1 111 ? 8.852 -9.234 -17.641 1 98.12 111 MET A N 1
ATOM 829 C CA . MET A 1 111 ? 7.859 -8.398 -16.969 1 98.12 111 MET A CA 1
ATOM 830 C C . MET A 1 111 ? 6.48 -9.055 -17 1 98.12 111 MET A C 1
ATOM 832 O O . MET A 1 111 ? 6.152 -9.766 -17.953 1 98.12 111 MET A O 1
ATOM 836 N N . ALA A 1 112 ? 5.734 -8.773 -16.031 1 98.56 112 ALA A N 1
ATOM 837 C CA . ALA A 1 112 ? 4.312 -9.109 -16.031 1 98.56 112 ALA A CA 1
ATOM 838 C C . ALA A 1 112 ? 3.459 -7.902 -15.656 1 98.56 112 ALA A C 1
ATOM 840 O O . ALA A 1 112 ? 3.867 -7.07 -14.844 1 98.56 112 ALA A O 1
ATOM 841 N N . PHE A 1 113 ? 2.326 -7.789 -16.297 1 98.88 113 PHE A N 1
ATOM 842 C CA . PHE A 1 113 ? 1.353 -6.734 -16.031 1 98.88 113 PHE A CA 1
ATOM 843 C C . PHE A 1 113 ? 0.054 -7.32 -15.492 1 98.88 113 PHE A C 1
ATOM 845 O O . PHE A 1 113 ? -0.553 -8.188 -16.125 1 98.88 113 PHE A O 1
ATOM 852 N N . VAL A 1 114 ? -0.317 -6.836 -14.344 1 98.94 114 VAL A N 1
ATOM 853 C CA . VAL A 1 114 ? -1.435 -7.445 -13.633 1 98.94 114 VAL A CA 1
ATOM 854 C C . VAL A 1 114 ? -2.492 -6.387 -13.328 1 98.94 114 VAL A C 1
ATOM 856 O O . VAL A 1 114 ? -2.162 -5.273 -12.914 1 98.94 114 VAL A O 1
ATOM 859 N N . GLN A 1 115 ? -3.729 -6.77 -13.547 1 98.94 115 GLN A N 1
ATOM 860 C CA . GLN A 1 115 ? -4.875 -5.98 -13.102 1 98.94 115 GLN A CA 1
ATOM 861 C C . GLN A 1 115 ? -5.539 -6.617 -11.883 1 98.94 115 GLN A C 1
ATOM 863 O O . GLN A 1 115 ? -5.75 -7.832 -11.844 1 98.94 115 GLN A O 1
ATOM 868 N N . VAL A 1 116 ? -5.855 -5.855 -10.891 1 98.94 116 VAL A N 1
ATOM 869 C CA . VAL A 1 116 ? -6.5 -6.348 -9.672 1 98.94 116 VAL A CA 1
ATOM 870 C C . VAL A 1 116 ? -7.734 -5.504 -9.367 1 98.94 116 VAL A C 1
ATOM 872 O O . VAL A 1 116 ? -7.656 -4.273 -9.297 1 98.94 116 VAL A O 1
ATOM 875 N N . LEU A 1 117 ? -8.844 -6.121 -9.164 1 98.94 117 LEU A N 1
ATOM 876 C CA . LEU A 1 117 ? -10.062 -5.477 -8.688 1 98.94 117 LEU A CA 1
ATOM 877 C C . LEU A 1 117 ? -10.422 -5.957 -7.289 1 98.94 117 LEU A C 1
ATOM 879 O O . LEU A 1 117 ? -10.406 -7.16 -7.016 1 98.94 117 LEU A O 1
ATOM 883 N N . LEU A 1 118 ? -10.68 -5.027 -6.41 1 98.94 118 LEU A N 1
ATOM 884 C CA . LEU A 1 118 ? -11.141 -5.371 -5.07 1 98.94 118 LEU A CA 1
ATOM 885 C C . LEU A 1 118 ? -12.625 -5.066 -4.914 1 98.94 118 LEU A C 1
ATOM 887 O O . LEU A 1 118 ? -13.102 -4.02 -5.363 1 98.94 118 LEU A O 1
ATOM 891 N N . THR A 1 119 ? -13.305 -5.949 -4.289 1 98.94 119 THR A N 1
ATOM 892 C CA . THR A 1 119 ? -14.719 -5.793 -3.969 1 98.94 119 THR A CA 1
ATOM 893 C C . THR A 1 119 ? -14.992 -6.18 -2.52 1 98.94 119 THR A C 1
ATOM 895 O O . THR A 1 119 ? -14.227 -6.934 -1.917 1 98.94 119 THR A O 1
ATOM 898 N N . ALA A 1 120 ? -16.062 -5.559 -1.971 1 98.88 120 ALA A N 1
ATOM 899 C CA . ALA A 1 120 ? -16.578 -6.07 -0.705 1 98.88 120 ALA A CA 1
ATOM 900 C C . ALA A 1 120 ? -17.312 -7.395 -0.906 1 98.88 120 ALA A C 1
ATOM 902 O O . ALA A 1 120 ? -18.031 -7.562 -1.886 1 98.88 120 ALA A O 1
ATOM 903 N N . ASP A 1 121 ? -17.047 -8.32 0.016 1 98.5 121 ASP A N 1
ATOM 904 C CA . ASP A 1 121 ? -17.781 -9.578 -0.065 1 98.5 121 ASP A CA 1
ATOM 905 C C . ASP A 1 121 ? -19.281 -9.336 -0.133 1 98.5 121 ASP A C 1
ATOM 907 O O . ASP A 1 121 ? -19.844 -8.625 0.704 1 98.5 121 ASP A O 1
ATOM 911 N N . GLY A 1 122 ? -19.891 -9.828 -1.13 1 97.81 122 GLY A N 1
ATOM 912 C CA . GLY A 1 122 ? -21.328 -9.672 -1.323 1 97.81 122 GLY A CA 1
ATOM 913 C C . GLY A 1 122 ? -21.688 -8.484 -2.193 1 97.81 122 GLY A C 1
ATOM 914 O O . GLY A 1 122 ? -22.859 -8.281 -2.527 1 97.81 122 GLY A O 1
ATOM 915 N N . ASP A 1 123 ? -20.828 -7.641 -2.547 1 97.94 123 ASP A N 1
ATOM 916 C CA . ASP A 1 123 ? -21.016 -6.496 -3.426 1 97.94 123 ASP A CA 1
ATOM 917 C C . ASP A 1 123 ? -20.141 -6.59 -4.668 1 97.94 123 ASP A C 1
ATOM 919 O O . ASP A 1 123 ? -18.922 -6.422 -4.582 1 97.94 123 ASP A O 1
ATOM 923 N N . PRO A 1 124 ? -20.734 -6.832 -5.828 1 97 124 PRO A N 1
ATOM 924 C CA . PRO A 1 124 ? -19.922 -7.051 -7.031 1 97 124 PRO A CA 1
ATOM 925 C C . PRO A 1 124 ? -19.344 -5.758 -7.59 1 97 124 PRO A C 1
ATOM 927 O O . PRO A 1 124 ? -18.516 -5.793 -8.492 1 97 124 PRO A O 1
ATOM 930 N N . ARG A 1 125 ? -19.766 -4.578 -7.047 1 98.19 125 ARG A N 1
ATOM 931 C CA . ARG A 1 125 ? -19.219 -3.314 -7.535 1 98.19 125 ARG A CA 1
ATOM 932 C C . ARG A 1 125 ? -17.766 -3.141 -7.105 1 98.19 125 ARG A C 1
ATOM 934 O O . ARG A 1 125 ? -17.438 -3.264 -5.922 1 98.19 125 ARG A O 1
ATOM 941 N N . PRO A 1 126 ? -16.797 -2.896 -8.094 1 98.75 126 PRO A N 1
ATOM 942 C CA . PRO A 1 126 ? -15.406 -2.672 -7.691 1 98.75 126 PRO A CA 1
ATOM 943 C C . PRO A 1 126 ? -15.25 -1.479 -6.75 1 98.75 126 PRO A C 1
ATOM 945 O O . PRO A 1 126 ? -15.852 -0.424 -6.98 1 98.75 126 PRO A O 1
ATOM 948 N N . ALA A 1 127 ? -14.523 -1.665 -5.691 1 98.88 127 ALA A N 1
ATOM 949 C CA . ALA A 1 127 ? -14.211 -0.603 -4.742 1 98.88 127 ALA A CA 1
ATOM 950 C C . ALA A 1 127 ? -12.812 -0.042 -4.984 1 98.88 127 ALA A C 1
ATOM 952 O O . ALA A 1 127 ? -12.547 1.128 -4.695 1 98.88 127 ALA A O 1
ATOM 953 N N . VAL A 1 128 ? -11.938 -0.849 -5.465 1 98.94 128 VAL A N 1
ATOM 954 C CA . VAL A 1 128 ? -10.555 -0.468 -5.719 1 98.94 128 VAL A CA 1
ATOM 955 C C . VAL A 1 128 ? -10.07 -1.112 -7.016 1 98.94 128 VAL A C 1
ATOM 957 O O . VAL A 1 128 ? -10.367 -2.277 -7.285 1 98.94 128 VAL A O 1
ATOM 960 N N . ASN A 1 129 ? -9.406 -0.357 -7.812 1 98.94 129 ASN A N 1
ATOM 961 C CA . ASN A 1 129 ? -8.727 -0.835 -9.008 1 98.94 129 ASN A CA 1
ATOM 962 C C . ASN A 1 129 ? -7.219 -0.63 -8.922 1 98.94 129 ASN A C 1
ATOM 964 O O . ASN A 1 129 ? -6.754 0.473 -8.625 1 98.94 129 ASN A O 1
ATOM 968 N N . ALA A 1 130 ? -6.465 -1.679 -9.164 1 98.94 130 ALA A N 1
ATOM 969 C CA . ALA A 1 130 ? -5.008 -1.562 -9.117 1 98.94 130 ALA A CA 1
ATOM 970 C C . ALA A 1 130 ? -4.371 -2.164 -10.367 1 98.94 130 ALA A C 1
ATOM 972 O O . ALA A 1 130 ? -4.883 -3.137 -10.93 1 98.94 130 ALA A O 1
ATOM 973 N N . GLN A 1 131 ? -3.34 -1.546 -10.82 1 98.94 131 GLN A N 1
ATOM 974 C CA . GLN A 1 131 ? -2.441 -2.062 -11.852 1 98.94 131 GLN A CA 1
ATOM 975 C C . GLN A 1 131 ? -1.032 -2.26 -11.297 1 98.94 131 GLN A C 1
ATOM 977 O O . GLN A 1 131 ? -0.463 -1.349 -10.695 1 98.94 131 GLN A O 1
ATOM 982 N N . VAL A 1 132 ? -0.539 -3.389 -11.516 1 98.94 132 VAL A N 1
ATOM 983 C CA . VAL A 1 132 ? 0.757 -3.738 -10.945 1 98.94 132 VAL A CA 1
ATOM 984 C C . VAL A 1 132 ? 1.69 -4.238 -12.047 1 98.94 132 VAL A C 1
ATOM 986 O O . VAL A 1 132 ? 1.286 -5.031 -12.898 1 98.94 132 VAL A O 1
ATOM 989 N N . THR A 1 133 ? 2.865 -3.725 -12.039 1 98.94 133 THR A N 1
ATOM 990 C CA . THR A 1 133 ? 3.934 -4.234 -12.891 1 98.94 133 THR A CA 1
ATOM 991 C C . THR A 1 133 ? 4.977 -4.98 -12.07 1 98.94 133 THR A C 1
ATOM 993 O O . THR A 1 133 ? 5.496 -4.445 -11.086 1 98.94 133 THR A O 1
ATOM 996 N N . LEU A 1 134 ? 5.266 -6.145 -12.453 1 98.75 134 LEU A N 1
ATOM 997 C CA . LEU A 1 134 ? 6.254 -6.98 -11.781 1 98.75 134 LEU A CA 1
ATOM 998 C C . LEU A 1 134 ? 7.426 -7.293 -12.711 1 98.75 134 LEU A C 1
ATOM 1000 O O . LEU A 1 134 ? 7.223 -7.609 -13.883 1 98.75 134 LEU A O 1
ATOM 1004 N N . ALA A 1 135 ? 8.617 -7.172 -12.211 1 98.5 135 ALA A N 1
ATOM 1005 C CA . ALA A 1 135 ? 9.805 -7.668 -12.906 1 98.5 135 ALA A CA 1
ATOM 1006 C C . ALA A 1 135 ? 10.125 -9.102 -12.484 1 98.5 135 ALA A C 1
ATOM 1008 O O . ALA A 1 135 ? 10.125 -9.414 -11.289 1 98.5 135 ALA A O 1
ATOM 1009 N N . LEU A 1 136 ? 10.359 -9.938 -13.477 1 96.62 136 LEU A N 1
ATOM 1010 C CA . LEU A 1 136 ? 10.836 -11.289 -13.195 1 96.62 136 LEU A CA 1
ATOM 1011 C C . LEU A 1 136 ? 12.352 -11.305 -13.039 1 96.62 136 LEU A C 1
ATOM 1013 O O . LEU A 1 136 ? 13.078 -10.859 -13.922 1 96.62 136 LEU A O 1
ATOM 1017 N N . VAL A 1 137 ? 12.836 -11.695 -11.836 1 88.75 137 VAL A N 1
ATOM 1018 C CA . VAL A 1 137 ? 14.266 -11.555 -11.555 1 88.75 137 VAL A CA 1
ATOM 1019 C C . VAL A 1 137 ? 14.898 -12.93 -11.375 1 88.75 137 VAL A C 1
ATOM 1021 O O . VAL A 1 137 ? 14.219 -13.883 -10.984 1 88.75 137 VAL A O 1
ATOM 1024 N N . MET B 1 1 ? -6.156 27.828 13.539 1 44.62 1 MET B N 1
ATOM 1025 C CA . MET B 1 1 ? -6.211 26.375 13.688 1 44.62 1 MET B CA 1
ATOM 1026 C C . MET B 1 1 ? -4.84 25.812 14.055 1 44.62 1 MET B C 1
ATOM 1028 O O . MET B 1 1 ? -3.824 26.234 13.5 1 44.62 1 MET B O 1
ATOM 1032 N N . PRO B 1 2 ? -4.633 25.156 15.188 1 55.75 2 PRO B N 1
ATOM 1033 C CA . PRO B 1 2 ? -3.25 24.938 15.609 1 55.75 2 PRO B CA 1
ATOM 1034 C C . PRO B 1 2 ? -2.41 24.234 14.547 1 55.75 2 PRO B C 1
ATOM 1036 O O . PRO B 1 2 ? -2.947 23.469 13.727 1 55.75 2 PRO B O 1
ATOM 1039 N N . THR B 1 3 ? -1.265 24.906 14.047 1 72.44 3 THR B N 1
ATOM 1040 C CA . THR B 1 3 ? -0.227 24.438 13.141 1 72.44 3 THR B CA 1
ATOM 1041 C C . THR B 1 3 ? 0.222 23.031 13.531 1 72.44 3 THR B C 1
ATOM 1043 O O . THR B 1 3 ? 0.314 22.703 14.711 1 72.44 3 THR B O 1
ATOM 1046 N N . LEU B 1 4 ? 0.102 22.078 12.625 1 83 4 LEU B N 1
ATOM 1047 C CA . LEU B 1 4 ? 0.602 20.734 12.852 1 83 4 LEU B CA 1
ATOM 1048 C C . LEU B 1 4 ? 1.973 20.766 13.516 1 83 4 LEU B C 1
ATOM 1050 O O . LEU B 1 4 ? 2.912 21.359 12.992 1 83 4 LEU B O 1
ATOM 1054 N N . THR B 1 5 ? 1.989 20.391 14.867 1 86.06 5 THR B N 1
ATOM 1055 C CA . THR B 1 5 ? 3.266 20.234 15.555 1 86.06 5 THR B CA 1
ATOM 1056 C C . THR B 1 5 ? 3.676 18.766 15.594 1 86.06 5 THR B C 1
ATOM 1058 O O . THR B 1 5 ? 2.836 17.875 15.445 1 86.06 5 THR B O 1
ATOM 1061 N N . THR B 1 6 ? 5 18.562 15.812 1 85.12 6 THR B N 1
ATOM 1062 C CA . THR B 1 6 ? 5.492 17.188 15.859 1 85.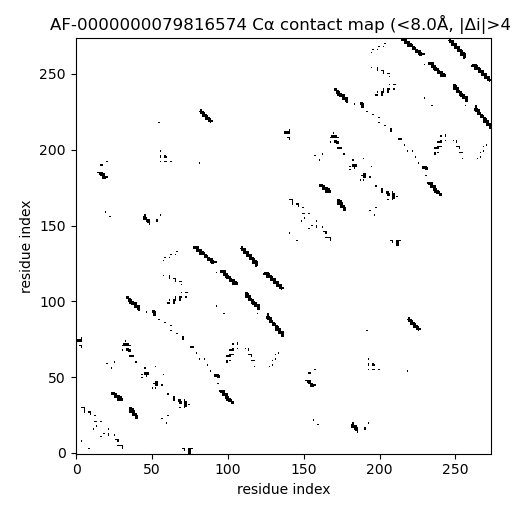12 6 THR B CA 1
ATOM 1063 C C . THR B 1 6 ? 4.82 16.406 16.984 1 85.12 6 THR B C 1
ATOM 1065 O O . THR B 1 6 ? 4.504 15.227 16.844 1 85.12 6 THR B O 1
ATOM 1068 N N . ASP B 1 7 ? 4.617 17.047 18.141 1 83.81 7 ASP B N 1
ATOM 1069 C CA . ASP B 1 7 ? 3.965 16.375 19.266 1 83.81 7 ASP B CA 1
ATOM 1070 C C . ASP B 1 7 ? 2.521 16.016 18.922 1 83.81 7 ASP B C 1
ATOM 1072 O O . ASP B 1 7 ? 2.078 14.891 19.188 1 83.81 7 ASP B O 1
ATOM 1076 N N . HIS B 1 8 ? 1.831 16.922 18.328 1 90.06 8 HIS B N 1
ATOM 1077 C CA . HIS B 1 8 ? 0.449 16.688 17.938 1 90.06 8 HIS B CA 1
ATOM 1078 C C . HIS B 1 8 ? 0.369 15.625 16.844 1 90.06 8 HIS B C 1
ATOM 1080 O O . HIS B 1 8 ? -0.567 14.828 16.812 1 90.06 8 HIS B O 1
ATOM 1086 N N . ALA B 1 9 ? 1.394 15.602 16.062 1 91.25 9 ALA B N 1
ATOM 1087 C CA . ALA B 1 9 ? 1.433 14.672 14.93 1 91.25 9 ALA B CA 1
ATOM 1088 C C . ALA B 1 9 ? 1.437 13.227 15.406 1 91.25 9 ALA B C 1
ATOM 1090 O O . ALA B 1 9 ? 0.796 12.359 14.805 1 91.25 9 ALA B O 1
ATOM 1091 N N . HIS B 1 10 ? 2.049 12.93 16.484 1 91 10 HIS B N 1
ATOM 1092 C CA . HIS B 1 10 ? 2.137 11.57 17 1 91 10 HIS B CA 1
ATOM 1093 C C . HIS B 1 10 ? 0.8 11.102 17.562 1 91 10 HIS B C 1
ATOM 1095 O O . HIS B 1 10 ? 0.447 9.93 17.438 1 91 10 HIS B O 1
ATOM 1101 N N . THR B 1 11 ? 0.089 12.055 18.141 1 91.69 11 THR B N 1
ATOM 1102 C CA . THR B 1 11 ? -1.258 11.742 18.609 1 91.69 11 THR B CA 1
ATOM 1103 C C . THR B 1 11 ? -2.176 11.43 17.422 1 91.69 11 THR B C 1
ATOM 1105 O O . THR B 1 11 ? -2.947 10.469 17.469 1 91.69 11 THR B O 1
ATOM 1108 N N . LEU B 1 12 ? -2.004 12.219 16.375 1 92.88 12 LEU B N 1
ATOM 1109 C CA . LEU B 1 12 ? -2.814 12.023 15.18 1 92.88 12 LEU B CA 1
ATOM 1110 C C . LEU B 1 12 ? -2.486 10.695 14.508 1 92.88 12 LEU B C 1
ATOM 1112 O O . LEU B 1 12 ? -3.381 10.023 13.992 1 92.88 12 LEU B O 1
ATOM 1116 N N . LEU B 1 13 ? -1.199 10.375 14.508 1 92.19 13 LEU B N 1
ATOM 1117 C CA . LEU B 1 13 ? -0.777 9.086 13.977 1 92.19 13 LEU B CA 1
ATOM 1118 C C . LEU B 1 13 ? -1.454 7.941 14.719 1 92.19 13 LEU B C 1
ATOM 1120 O O . LEU B 1 13 ? -2.035 7.047 14.102 1 92.19 13 LEU B O 1
ATOM 1124 N N . ALA B 1 14 ? -1.494 8.016 16.031 1 90.19 14 ALA B N 1
ATOM 1125 C CA . ALA B 1 14 ? -2.01 6.953 16.891 1 90.19 14 ALA B CA 1
ATOM 1126 C C . ALA B 1 14 ? -3.527 6.84 16.781 1 90.19 14 ALA B C 1
ATOM 1128 O O . ALA B 1 14 ? -4.078 5.734 16.828 1 90.19 14 ALA B O 1
ATOM 1129 N N . GLU B 1 15 ? -4.172 7.93 16.453 1 90.44 15 GLU B N 1
ATOM 1130 C CA . GLU B 1 15 ? -5.633 7.945 16.516 1 90.44 15 GLU B CA 1
ATOM 1131 C C . GLU B 1 15 ? -6.254 7.941 15.125 1 90.44 15 GLU B C 1
ATOM 1133 O O . GLU B 1 15 ? -7.422 7.578 14.961 1 90.44 15 GLU B O 1
ATOM 1138 N N . GLY B 1 16 ? -5.527 8.383 14.188 1 91.5 16 GLY B N 1
ATOM 1139 C CA . GLY B 1 16 ? -6.121 8.648 12.891 1 91.5 16 GLY B CA 1
ATOM 1140 C C . GLY B 1 16 ? -5.914 7.527 11.891 1 91.5 16 GLY B C 1
ATOM 1141 O O . GLY B 1 16 ? -6.527 7.516 10.828 1 91.5 16 GLY B O 1
ATOM 1142 N N . PHE B 1 17 ? -5.09 6.598 12.195 1 96.44 17 PHE B N 1
ATOM 1143 C CA . PHE B 1 17 ? -4.781 5.504 11.281 1 96.44 17 PHE B CA 1
ATOM 1144 C C . PHE B 1 17 ? -5.094 4.156 11.93 1 96.44 17 PHE B C 1
ATOM 1146 O O . PHE B 1 17 ? -5.336 4.086 13.133 1 96.44 17 PHE B O 1
ATOM 1153 N N . SER B 1 18 ? -5.121 3.174 11.148 1 97.88 18 SER B N 1
ATOM 1154 C CA . SER B 1 18 ? -5.5 1.849 11.633 1 97.88 18 SER B CA 1
ATOM 1155 C C . SER B 1 18 ? -4.441 1.281 12.578 1 97.88 18 SER B C 1
ATOM 1157 O O . SER B 1 18 ? -3.27 1.653 12.492 1 97.88 18 SER B O 1
ATOM 1159 N N . ALA B 1 19 ? -4.887 0.398 13.422 1 97.62 19 ALA B N 1
ATOM 1160 C CA . ALA B 1 19 ? -3.947 -0.294 14.305 1 97.62 19 ALA B CA 1
ATOM 1161 C C . ALA B 1 19 ? -2.885 -1.036 13.5 1 97.62 19 ALA B C 1
ATOM 1163 O O . ALA B 1 19 ? -1.719 -1.09 13.898 1 97.62 19 ALA B O 1
ATOM 1164 N N . TRP B 1 20 ? -3.24 -1.606 12.438 1 98.62 20 TRP B N 1
ATOM 1165 C CA . TRP B 1 20 ? -2.32 -2.326 11.562 1 98.62 20 TRP B CA 1
ATOM 1166 C C . TRP B 1 20 ? -1.242 -1.395 11.016 1 98.62 20 TRP B C 1
ATOM 1168 O O . TRP B 1 20 ? -0.056 -1.73 11.031 1 98.62 20 TRP B O 1
ATOM 1178 N N . VAL B 1 21 ? -1.62 -0.207 10.578 1 98.44 21 VAL B N 1
ATOM 1179 C CA . VAL B 1 21 ? -0.657 0.76 10.062 1 98.44 21 VAL B CA 1
ATOM 1180 C C . VAL B 1 21 ? 0.237 1.255 11.195 1 98.44 21 VAL B C 1
ATOM 1182 O O . VAL B 1 21 ? 1.433 1.484 11 1 98.44 21 VAL B O 1
ATOM 1185 N N . ASN B 1 22 ? -0.35 1.355 12.344 1 98 22 ASN B N 1
ATOM 1186 C CA . ASN B 1 22 ? 0.41 1.84 13.492 1 98 22 ASN B CA 1
ATOM 1187 C C . ASN B 1 22 ? 1.547 0.888 13.852 1 98 22 ASN B C 1
ATOM 1189 O O . ASN B 1 22 ? 2.508 1.286 14.508 1 98 22 ASN B O 1
ATOM 1193 N N . GLU B 1 23 ? 1.46 -0.319 13.414 1 98.25 23 GLU B N 1
ATOM 1194 C CA . GLU B 1 23 ? 2.521 -1.289 13.672 1 98.25 23 GLU B CA 1
ATOM 1195 C C . GLU B 1 23 ? 3.795 -0.925 12.914 1 98.25 23 GLU B C 1
ATOM 1197 O O . GLU B 1 23 ? 4.867 -1.464 13.195 1 98.25 23 GLU B O 1
ATOM 1202 N N . LEU B 1 24 ? 3.744 -0.026 12.008 1 98.56 24 LEU B N 1
ATOM 1203 C CA . LEU B 1 24 ? 4.926 0.447 11.289 1 98.56 24 LEU B CA 1
ATOM 1204 C C . LEU B 1 24 ? 5.781 1.34 12.18 1 98.56 24 LEU B C 1
ATOM 1206 O O . LEU B 1 24 ? 6.941 1.611 11.867 1 98.56 24 LEU B O 1
ATOM 1210 N N . ASP B 1 25 ? 5.184 1.846 13.266 1 98.12 25 ASP B N 1
ATOM 1211 C CA . ASP B 1 25 ? 5.867 2.672 14.25 1 98.12 25 ASP B CA 1
ATOM 1212 C C . ASP B 1 25 ? 6.465 3.922 13.609 1 98.12 25 ASP B C 1
ATOM 1214 O O . ASP B 1 25 ? 7.637 4.242 13.82 1 98.12 25 ASP B O 1
ATOM 1218 N N . LEU B 1 26 ? 5.645 4.582 12.82 1 98.44 26 LEU B N 1
ATOM 1219 C CA . LEU B 1 26 ? 6.078 5.762 12.078 1 98.44 26 LEU B CA 1
ATOM 1220 C C . LEU B 1 26 ? 6.289 6.945 13.016 1 98.44 26 LEU B C 1
ATOM 1222 O O . LEU B 1 26 ? 5.641 7.043 14.062 1 98.44 26 LEU B O 1
ATOM 1226 N N . ARG B 1 27 ? 7.176 7.797 12.562 1 97.12 27 ARG B N 1
ATOM 1227 C CA . ARG B 1 27 ? 7.449 9.031 13.297 1 97.12 27 ARG B CA 1
ATOM 1228 C C . ARG B 1 27 ? 7.504 10.227 12.352 1 97.12 27 ARG B C 1
ATOM 1230 O O . ARG B 1 27 ? 8.047 10.133 11.25 1 97.12 27 ARG B O 1
ATOM 1237 N N . VAL B 1 28 ? 7.008 11.312 12.875 1 97.31 28 VAL B N 1
ATOM 1238 C CA . VAL B 1 28 ? 7.164 12.562 12.148 1 97.31 28 VAL B CA 1
ATOM 1239 C C . VAL B 1 28 ? 8.477 13.242 12.555 1 97.31 28 VAL B C 1
ATOM 1241 O O . VAL B 1 28 ? 8.664 13.578 13.727 1 97.31 28 VAL B O 1
ATOM 1244 N N . GLU B 1 29 ? 9.328 13.453 11.602 1 96.62 29 GLU B N 1
ATOM 1245 C CA . GLU B 1 29 ? 10.641 14.016 11.898 1 96.62 29 GLU B CA 1
ATOM 1246 C C . GLU B 1 29 ? 10.664 15.523 11.695 1 96.62 29 GLU B C 1
ATOM 1248 O O . GLU B 1 29 ? 11.32 16.25 12.445 1 96.62 29 GLU B O 1
ATOM 1253 N N . GLU B 1 30 ? 10.102 15.93 10.688 1 96.31 30 GLU B N 1
ATOM 1254 C CA . GLU B 1 30 ? 10.117 17.344 10.305 1 96.31 30 GLU B CA 1
ATOM 1255 C C . GLU B 1 30 ? 8.789 17.75 9.656 1 96.31 30 GLU B C 1
ATOM 1257 O O . GLU B 1 30 ? 8.188 16.969 8.922 1 96.31 30 GLU B O 1
ATOM 1262 N N . ILE B 1 31 ? 8.367 18.938 9.977 1 96.19 31 ILE B N 1
ATOM 1263 C CA . ILE B 1 31 ? 7.203 19.547 9.344 1 96.19 31 ILE B CA 1
ATOM 1264 C C . ILE B 1 31 ? 7.594 20.891 8.719 1 96.19 31 ILE B C 1
ATOM 1266 O O . ILE B 1 31 ? 8.211 21.719 9.383 1 96.19 31 ILE B O 1
ATOM 1270 N N . THR B 1 32 ? 7.379 21.031 7.504 1 92.94 32 THR B N 1
ATOM 1271 C CA . THR B 1 32 ? 7.562 22.297 6.809 1 92.94 32 THR B CA 1
ATOM 1272 C C . THR B 1 32 ? 6.223 22.875 6.352 1 92.94 32 THR B C 1
ATOM 1274 O O . THR B 1 32 ? 5.172 22.266 6.598 1 92.94 32 THR B O 1
ATOM 1277 N N . ASP B 1 33 ? 6.219 24.031 5.613 1 91.75 33 ASP B N 1
ATOM 1278 C CA . ASP B 1 33 ? 4.988 24.703 5.188 1 91.75 33 ASP B CA 1
ATOM 1279 C C . ASP B 1 33 ? 4.27 23.891 4.117 1 91.75 33 ASP B C 1
ATOM 1281 O O . ASP B 1 33 ? 3.047 23.984 3.975 1 91.75 33 ASP B O 1
ATOM 1285 N N . ASP B 1 34 ? 5.027 23.062 3.393 1 90.69 34 ASP B N 1
ATOM 1286 C CA . ASP B 1 34 ? 4.355 22.375 2.301 1 90.69 34 ASP B CA 1
ATOM 1287 C C . ASP B 1 34 ? 4.633 20.875 2.352 1 90.69 34 ASP B C 1
ATOM 1289 O O . ASP B 1 34 ? 4.527 20.172 1.337 1 90.69 34 ASP B O 1
ATOM 1293 N N . GLY B 1 35 ? 5.117 20.438 3.605 1 97.12 35 GLY B N 1
ATOM 1294 C CA . GLY B 1 35 ? 5.414 19.016 3.592 1 97.12 35 GLY B CA 1
ATOM 1295 C C . GLY B 1 35 ? 5.883 18.484 4.934 1 97.12 35 GLY B C 1
ATOM 1296 O O . GLY B 1 35 ? 5.75 19.156 5.953 1 97.12 35 GLY B O 1
ATOM 1297 N N . VAL B 1 36 ? 6.242 17.203 4.906 1 98.19 36 VAL B N 1
ATOM 1298 C CA . VAL B 1 36 ? 6.711 16.516 6.109 1 98.19 36 VAL B CA 1
ATOM 1299 C C . VAL B 1 36 ? 7.82 15.531 5.742 1 98.19 36 VAL B C 1
ATOM 1301 O O . VAL B 1 36 ? 7.918 15.094 4.594 1 98.19 36 VAL B O 1
ATOM 1304 N N . VAL B 1 37 ? 8.672 15.305 6.711 1 98.44 37 VAL B N 1
ATOM 1305 C CA . VAL B 1 37 ? 9.547 14.141 6.668 1 98.44 37 VAL B CA 1
ATOM 1306 C C . VAL B 1 37 ? 9.133 13.141 7.742 1 98.44 37 VAL B C 1
ATOM 1308 O O . VAL B 1 37 ? 9 13.5 8.914 1 98.44 37 VAL B O 1
ATOM 1311 N N . MET B 1 38 ? 8.883 11.953 7.332 1 98.5 38 MET B N 1
ATOM 1312 C CA . MET B 1 38 ? 8.523 10.875 8.25 1 98.5 38 MET B CA 1
ATOM 1313 C C . MET B 1 38 ? 9.555 9.758 8.211 1 98.5 38 MET B C 1
ATOM 1315 O O . MET B 1 38 ? 10.18 9.516 7.172 1 98.5 38 MET B O 1
ATOM 1319 N N . ARG B 1 39 ? 9.727 9.117 9.352 1 98.81 39 ARG B N 1
ATOM 1320 C CA . ARG B 1 39 ? 10.656 7.992 9.477 1 98.81 39 ARG B CA 1
ATOM 1321 C C . ARG B 1 39 ? 9.906 6.699 9.797 1 98.81 39 ARG B C 1
ATOM 1323 O O . ARG B 1 39 ? 9.008 6.691 10.641 1 98.81 39 ARG B O 1
ATOM 1330 N N . MET B 1 40 ? 10.211 5.676 9.047 1 98.88 40 MET B N 1
ATOM 1331 C CA . MET B 1 40 ? 9.844 4.305 9.383 1 98.88 40 MET B CA 1
ATOM 1332 C C . MET B 1 40 ? 11.055 3.518 9.875 1 98.88 40 MET B C 1
ATOM 1334 O O . MET B 1 40 ? 11.977 3.244 9.102 1 98.88 40 MET B O 1
ATOM 1338 N N . PRO B 1 41 ? 11.031 3.188 11.172 1 98.88 41 PRO B N 1
ATOM 1339 C CA . PRO B 1 41 ? 12.164 2.406 11.664 1 98.88 41 PRO B CA 1
ATOM 1340 C C . PRO B 1 41 ? 12.273 1.034 11 1 98.88 41 PRO B C 1
ATOM 1342 O O . PRO B 1 41 ? 11.25 0.399 10.727 1 98.88 41 PRO B O 1
ATOM 1345 N N . PHE B 1 42 ? 13.562 0.685 10.82 1 98.69 42 PHE B N 1
ATOM 1346 C CA . PHE B 1 42 ? 13.781 -0.66 10.297 1 98.69 42 PHE B CA 1
ATOM 1347 C C . PHE B 1 42 ? 13.312 -1.709 11.297 1 98.69 42 PHE B C 1
ATOM 1349 O O . PHE B 1 42 ? 13.586 -1.601 12.5 1 98.69 42 PHE B O 1
ATOM 1356 N N . ASP B 1 43 ? 12.648 -2.639 10.82 1 98.56 43 ASP B N 1
ATOM 1357 C CA . ASP B 1 43 ? 12.195 -3.799 11.586 1 98.56 43 ASP B CA 1
ATOM 1358 C C . ASP B 1 43 ? 12.172 -5.051 10.711 1 98.56 43 ASP B C 1
ATOM 1360 O O . ASP B 1 43 ? 11.625 -5.031 9.602 1 98.56 43 ASP B O 1
ATOM 1364 N N . GLN B 1 44 ? 12.719 -6.152 11.195 1 97.62 44 GLN B N 1
ATOM 1365 C CA . GLN B 1 44 ? 12.758 -7.398 10.438 1 97.62 44 GLN B CA 1
ATOM 1366 C C . GLN B 1 44 ? 11.352 -7.852 10.055 1 97.62 44 GLN B C 1
ATOM 1368 O O . GLN B 1 44 ? 11.156 -8.492 9.023 1 97.62 44 GLN B O 1
ATOM 1373 N N . LYS B 1 45 ? 10.367 -7.516 10.789 1 98 45 LYS B N 1
ATOM 1374 C CA . LYS B 1 45 ? 9 -7.945 10.523 1 98 45 LYS B CA 1
ATOM 1375 C C . LYS B 1 45 ? 8.469 -7.324 9.234 1 98 45 LYS B C 1
ATOM 1377 O O . LYS B 1 45 ? 7.434 -7.754 8.711 1 98 45 LYS B O 1
ATOM 1382 N N . LEU B 1 46 ? 9.133 -6.289 8.719 1 98.5 46 LEU B N 1
ATOM 1383 C CA . LEU B 1 46 ? 8.719 -5.625 7.488 1 98.5 46 LEU B CA 1
ATOM 1384 C C . LEU B 1 46 ? 9.398 -6.254 6.277 1 98.5 46 LEU B C 1
ATOM 1386 O O . LEU B 1 46 ? 9.117 -5.879 5.137 1 98.5 46 LEU B O 1
ATOM 1390 N N . CYS B 1 47 ? 10.281 -7.199 6.477 1 97.31 47 CYS B N 1
ATOM 1391 C CA . CYS B 1 47 ? 11.133 -7.703 5.402 1 97.31 47 CYS B CA 1
ATOM 1392 C C . CYS B 1 47 ? 10.539 -8.969 4.785 1 97.31 47 CYS B C 1
ATOM 1394 O O . CYS B 1 47 ? 10.016 -9.82 5.5 1 97.31 47 CYS B O 1
ATOM 1396 N N . ARG B 1 48 ? 10.57 -8.961 3.488 1 92 48 ARG B N 1
ATOM 1397 C CA . ARG B 1 48 ? 10.344 -10.203 2.754 1 92 48 ARG B CA 1
ATOM 1398 C C . ARG B 1 48 ? 11.625 -11.023 2.658 1 92 48 ARG B C 1
ATOM 1400 O O . ARG B 1 48 ? 12.602 -10.742 3.355 1 92 48 ARG B O 1
ATOM 1407 N N . ALA B 1 49 ? 11.523 -12.078 1.846 1 84.44 49 ALA B N 1
ATOM 1408 C CA . ALA B 1 49 ? 12.68 -12.953 1.678 1 84.44 49 ALA B CA 1
ATOM 1409 C C . ALA B 1 49 ? 13.922 -12.148 1.284 1 84.44 49 ALA B C 1
ATOM 1411 O O . ALA B 1 49 ? 13.836 -11.227 0.472 1 84.44 49 ALA B O 1
ATOM 1412 N N . GLY B 1 50 ? 15.07 -12.398 1.912 1 87.06 50 GLY B N 1
ATOM 1413 C CA . GLY B 1 50 ? 16.328 -11.727 1.604 1 87.06 50 GLY B CA 1
ATOM 1414 C C . GLY B 1 50 ? 16.578 -10.523 2.484 1 87.06 50 GLY B C 1
ATOM 1415 O O . GLY B 1 50 ? 17.578 -9.82 2.299 1 87.06 50 GLY B O 1
ATOM 1416 N N . GLY B 1 51 ? 15.68 -10.227 3.363 1 93.31 51 GLY B N 1
ATOM 1417 C CA . GLY B 1 51 ? 15.883 -9.125 4.293 1 93.31 51 GLY B CA 1
ATOM 1418 C C . GLY B 1 51 ? 15.555 -7.773 3.695 1 93.31 51 GLY B C 1
ATOM 1419 O O . GLY B 1 51 ? 16.016 -6.742 4.195 1 93.31 51 GLY B O 1
ATOM 1420 N N . ILE B 1 52 ? 14.859 -7.809 2.602 1 96.38 52 ILE B N 1
ATOM 1421 C CA . ILE B 1 52 ? 14.492 -6.582 1.904 1 96.38 52 ILE B CA 1
ATOM 1422 C C . ILE B 1 52 ? 13.141 -6.09 2.416 1 96.38 52 ILE B C 1
ATOM 1424 O O . ILE B 1 52 ? 12.188 -6.871 2.537 1 96.38 52 ILE B O 1
ATOM 1428 N N . VAL B 1 53 ? 13.031 -4.793 2.752 1 98.5 53 VAL B N 1
ATOM 1429 C CA . VAL B 1 53 ? 11.766 -4.227 3.195 1 98.5 53 VAL B CA 1
ATOM 1430 C C . VAL B 1 53 ? 10.711 -4.395 2.102 1 98.5 53 VAL B C 1
ATOM 1432 O O . VAL B 1 53 ? 10.984 -4.145 0.925 1 98.5 53 VAL B O 1
ATOM 1435 N N . CYS B 1 54 ? 9.555 -4.852 2.428 1 98.56 54 CYS B N 1
ATOM 1436 C CA . CYS B 1 54 ? 8.523 -5.141 1.436 1 98.56 54 CYS B CA 1
ATOM 1437 C C . CYS B 1 54 ? 7.973 -3.857 0.83 1 98.56 54 CYS B C 1
ATOM 1439 O O . CYS B 1 54 ? 7.859 -2.842 1.517 1 98.56 54 CYS B O 1
ATOM 1441 N N . GLY B 1 55 ? 7.602 -3.871 -0.433 1 98.56 55 GLY B N 1
ATOM 1442 C CA . GLY B 1 55 ? 7.016 -2.732 -1.121 1 98.56 55 GLY B CA 1
ATOM 1443 C C . GLY B 1 55 ? 5.711 -2.268 -0.5 1 98.56 55 GLY B C 1
ATOM 1444 O O . GLY B 1 55 ? 5.371 -1.084 -0.567 1 98.56 55 GLY B O 1
ATOM 1445 N N . GLN B 1 56 ? 4.961 -3.178 0.089 1 98.81 56 GLN B N 1
ATOM 1446 C CA . GLN B 1 56 ? 3.709 -2.863 0.766 1 98.81 56 GLN B CA 1
ATOM 1447 C C . GLN B 1 56 ? 3.928 -1.857 1.892 1 98.81 56 GLN B C 1
ATOM 1449 O O . GLN B 1 56 ? 3.117 -0.95 2.086 1 98.81 56 GLN B O 1
ATOM 1454 N N . ALA B 1 57 ? 5.047 -1.977 2.607 1 98.88 57 ALA B N 1
ATOM 1455 C CA . ALA B 1 57 ? 5.387 -1.03 3.668 1 98.88 57 ALA B CA 1
ATOM 1456 C C . ALA B 1 57 ? 5.699 0.347 3.094 1 98.88 57 ALA B C 1
ATOM 1458 O O . ALA B 1 57 ? 5.328 1.369 3.674 1 98.88 57 ALA B O 1
ATOM 1459 N N . PHE B 1 58 ? 6.367 0.364 1.954 1 98.94 58 PHE B N 1
ATOM 1460 C CA . PHE B 1 58 ? 6.664 1.627 1.288 1 98.94 58 PHE B CA 1
ATOM 1461 C C . PHE B 1 58 ? 5.379 2.348 0.898 1 98.94 58 PHE B C 1
ATOM 1463 O O . PHE B 1 58 ? 5.246 3.553 1.122 1 98.94 58 PHE B O 1
ATOM 1470 N N . MET B 1 59 ? 4.477 1.637 0.326 1 98.94 59 MET B N 1
ATOM 1471 C CA . MET B 1 59 ? 3.217 2.236 -0.102 1 98.94 59 MET B CA 1
ATOM 1472 C C . MET B 1 59 ? 2.445 2.789 1.091 1 98.94 59 MET B C 1
ATOM 1474 O O . MET B 1 59 ? 1.873 3.879 1.015 1 98.94 59 MET B O 1
ATOM 1478 N N . ALA B 1 60 ? 2.418 2.053 2.164 1 98.94 60 ALA B N 1
ATOM 1479 C CA . ALA B 1 60 ? 1.717 2.494 3.367 1 98.94 60 ALA B CA 1
ATOM 1480 C C . ALA B 1 60 ? 2.367 3.742 3.953 1 98.94 60 ALA B C 1
ATOM 1482 O O . ALA B 1 60 ? 1.674 4.68 4.359 1 98.94 60 ALA B O 1
ATOM 1483 N N . LEU B 1 61 ? 3.721 3.758 4.023 1 98.94 61 LEU B N 1
ATOM 1484 C CA . LEU B 1 61 ? 4.461 4.922 4.496 1 98.94 61 LEU B CA 1
ATOM 1485 C C . LEU B 1 61 ? 4.164 6.145 3.635 1 98.94 61 LEU B C 1
ATOM 1487 O O . LEU B 1 61 ? 3.889 7.227 4.156 1 98.94 61 LEU B O 1
ATOM 1491 N N . ALA B 1 62 ? 4.207 5.957 2.332 1 98.94 62 ALA B N 1
ATOM 1492 C CA . ALA B 1 62 ? 3.955 7.059 1.407 1 98.94 62 ALA B CA 1
ATOM 1493 C C . ALA B 1 62 ? 2.551 7.625 1.6 1 98.94 62 ALA B C 1
ATOM 1495 O O . ALA B 1 62 ? 2.365 8.844 1.639 1 98.94 62 ALA B O 1
ATOM 1496 N N . ASP B 1 63 ? 1.577 6.773 1.691 1 98.94 63 ASP B N 1
ATOM 1497 C CA . ASP B 1 63 ? 0.194 7.188 1.909 1 98.94 63 ASP B CA 1
ATOM 1498 C C . ASP B 1 63 ? 0.062 8 3.193 1 98.94 63 ASP B C 1
ATOM 1500 O O . ASP B 1 63 ? -0.55 9.07 3.195 1 98.94 63 ASP B O 1
ATOM 1504 N N . THR B 1 64 ? 0.596 7.523 4.254 1 98.69 64 THR B N 1
ATOM 1505 C CA . THR B 1 64 ? 0.527 8.195 5.547 1 98.69 64 THR B CA 1
ATOM 1506 C C . THR B 1 64 ? 1.199 9.562 5.484 1 98.69 64 THR B C 1
ATOM 1508 O O . THR B 1 64 ? 0.628 10.562 5.926 1 98.69 64 THR B O 1
ATOM 1511 N N . ALA B 1 65 ? 2.395 9.555 4.926 1 98.75 65 ALA B N 1
ATOM 1512 C CA . ALA B 1 65 ? 3.145 10.805 4.82 1 98.75 65 ALA B CA 1
ATOM 1513 C C . ALA B 1 65 ? 2.373 11.844 4.012 1 98.75 65 ALA B C 1
ATOM 1515 O O . ALA B 1 65 ? 2.443 13.039 4.301 1 98.75 65 ALA B O 1
ATOM 1516 N N . SER B 1 66 ? 1.678 11.391 3.002 1 98.75 66 SER B N 1
ATOM 1517 C CA . SER B 1 66 ? 0.939 12.305 2.143 1 98.75 66 SER B CA 1
ATOM 1518 C C . SER B 1 66 ? -0.16 13.023 2.916 1 98.75 66 SER B C 1
ATOM 1520 O O . SER B 1 66 ? -0.402 14.219 2.699 1 98.75 66 SER B O 1
ATOM 1522 N N . VAL B 1 67 ? -0.833 12.328 3.799 1 97.62 67 VAL B N 1
ATOM 1523 C CA . VAL B 1 67 ? -1.895 12.922 4.602 1 97.62 67 VAL B CA 1
ATOM 1524 C C . VAL B 1 67 ? -1.309 14 5.516 1 97.62 67 VAL B C 1
ATOM 1526 O O . VAL B 1 67 ? -1.854 15.102 5.621 1 97.62 67 VAL B O 1
ATOM 1529 N N . PHE B 1 68 ? -0.194 13.727 6.094 1 97.5 68 PHE B N 1
ATOM 1530 C CA . PHE B 1 68 ? 0.442 14.695 6.98 1 97.5 68 PHE B CA 1
ATOM 1531 C C . PHE B 1 68 ? 0.942 15.898 6.191 1 97.5 68 PHE B C 1
ATOM 1533 O O . PHE B 1 68 ? 0.876 17.031 6.672 1 97.5 68 PHE B O 1
ATOM 1540 N N . ALA B 1 69 ? 1.503 15.617 5.023 1 97.75 69 ALA B N 1
ATOM 1541 C CA . ALA B 1 69 ? 1.922 16.734 4.176 1 97.75 69 ALA B CA 1
ATOM 1542 C C . ALA B 1 69 ? 0.743 17.641 3.844 1 97.75 69 ALA B C 1
ATOM 1544 O O . ALA B 1 69 ? 0.87 18.875 3.869 1 97.75 69 ALA B O 1
ATOM 1545 N N . LEU B 1 70 ? -0.383 17.047 3.535 1 97.56 70 LEU B N 1
ATOM 1546 C CA . LEU B 1 70 ? -1.597 17.812 3.271 1 97.56 70 LEU B CA 1
ATOM 1547 C C . LEU B 1 70 ? -1.957 18.688 4.465 1 97.56 70 LEU B C 1
ATOM 1549 O O . LEU B 1 70 ? -2.252 19.875 4.301 1 97.56 70 LEU B O 1
ATOM 1553 N N . TRP B 1 71 ? -1.937 18.094 5.625 1 96.5 71 TRP B N 1
ATOM 1554 C CA . TRP B 1 71 ? -2.295 18.828 6.828 1 96.5 71 TRP B CA 1
ATOM 1555 C C . TRP B 1 71 ? -1.329 20 7.059 1 96.5 71 TRP B C 1
ATOM 1557 O O . TRP B 1 71 ? -1.747 21.094 7.418 1 96.5 71 TRP B O 1
ATOM 1567 N N . ALA B 1 72 ? -0.074 19.734 6.855 1 95.31 72 ALA B N 1
ATOM 1568 C CA . ALA B 1 72 ? 0.921 20.797 6.988 1 95.31 72 ALA B CA 1
ATOM 1569 C C . ALA B 1 72 ? 0.637 21.938 6.016 1 95.31 72 ALA B C 1
ATOM 1571 O O . ALA B 1 72 ? 0.588 23.094 6.414 1 95.31 72 ALA B O 1
ATOM 1572 N N . ALA B 1 73 ? 0.42 21.641 4.781 1 95.38 73 ALA B N 1
ATOM 1573 C CA . ALA B 1 73 ? 0.202 22.641 3.73 1 95.38 73 ALA B CA 1
ATOM 1574 C C . ALA B 1 73 ? -1.098 23.406 3.961 1 95.38 73 ALA B C 1
ATOM 1576 O O . ALA B 1 73 ? -1.18 24.594 3.67 1 95.38 73 ALA B O 1
ATOM 1577 N N . ALA B 1 74 ? -2.084 22.688 4.406 1 94.25 74 ALA B N 1
ATOM 1578 C CA . ALA B 1 74 ? -3.396 23.281 4.629 1 94.25 74 ALA B CA 1
ATOM 1579 C C . ALA B 1 74 ? -3.393 24.172 5.875 1 94.25 74 ALA B C 1
ATOM 1581 O O . ALA B 1 74 ? -4.262 25.031 6.035 1 94.25 74 ALA B O 1
ATOM 1582 N N . GLY B 1 75 ? -2.461 23.906 6.809 1 91.69 75 GLY B N 1
ATOM 1583 C CA . GLY B 1 75 ? -2.422 24.625 8.07 1 91.69 75 GLY B CA 1
ATOM 1584 C C . GLY B 1 75 ? -3.523 24.203 9.031 1 91.69 75 GLY B C 1
ATOM 1585 O O . GLY B 1 75 ? -3.891 24.953 9.93 1 91.69 75 GLY B O 1
ATOM 1586 N N . ASP B 1 76 ? -4.121 23.062 8.711 1 90.69 76 ASP B N 1
ATOM 1587 C CA . ASP B 1 76 ? -5.227 22.5 9.492 1 90.69 76 ASP B CA 1
ATOM 1588 C C . ASP B 1 76 ? -5.367 21 9.258 1 90.69 76 ASP B C 1
ATOM 1590 O O . ASP B 1 76 ? -4.883 20.484 8.258 1 90.69 76 ASP B O 1
ATOM 1594 N N . ILE B 1 77 ? -5.941 20.359 10.273 1 92.75 77 ILE B N 1
ATOM 1595 C CA . ILE B 1 77 ? -6.277 18.938 10.102 1 92.75 77 ILE B CA 1
ATOM 1596 C C . ILE B 1 77 ? -7.574 18.812 9.312 1 92.75 77 ILE B C 1
ATOM 1598 O O . ILE B 1 77 ? -8.648 19.141 9.812 1 92.75 77 ILE B O 1
ATOM 1602 N N . ARG B 1 78 ? -7.441 18.422 8.117 1 92.06 78 ARG B N 1
ATOM 1603 C CA . ARG B 1 78 ? -8.586 18.297 7.223 1 92.06 78 ARG B CA 1
ATOM 1604 C C . ARG B 1 78 ? -8.93 16.844 6.961 1 92.06 78 ARG B C 1
ATOM 1606 O O . ARG B 1 78 ? -8.047 16.031 6.676 1 92.06 78 ARG B O 1
ATOM 1613 N N . ALA B 1 79 ? -10.25 16.562 7.07 1 93.69 79 ALA B N 1
ATOM 1614 C CA . ALA B 1 79 ? -10.688 15.234 6.633 1 93.69 79 ALA B CA 1
ATOM 1615 C C . ALA B 1 79 ? -10.352 15 5.164 1 93.69 79 ALA B C 1
ATOM 1617 O O . ALA B 1 79 ? -10.516 15.898 4.332 1 93.69 79 ALA B O 1
ATOM 1618 N N . CYS B 1 80 ? -9.766 13.836 4.875 1 96.44 80 CYS B N 1
ATOM 1619 C CA . CYS B 1 80 ? -9.383 13.508 3.506 1 96.44 80 CYS B CA 1
ATOM 1620 C C . CYS B 1 80 ? -9.422 12.008 3.273 1 96.44 80 CYS B C 1
ATOM 1622 O O . CYS B 1 80 ? -9.555 11.227 4.223 1 96.44 80 CYS B O 1
ATOM 1624 N N . THR B 1 81 ? -9.43 11.625 1.991 1 97.12 81 THR B N 1
ATOM 1625 C CA . THR B 1 81 ? -9.32 10.227 1.576 1 97.12 81 THR B CA 1
ATOM 1626 C C . THR B 1 81 ? -8.469 10.109 0.318 1 97.12 81 THR B C 1
ATOM 1628 O O . THR B 1 81 ? -8.477 10.992 -0.535 1 97.12 81 THR B O 1
ATOM 1631 N N . THR B 1 82 ? -7.703 9.086 0.274 1 98.38 82 THR B N 1
ATOM 1632 C CA . THR B 1 82 ? -6.891 8.828 -0.91 1 98.38 82 THR B CA 1
ATOM 1633 C C . THR B 1 82 ? -7.773 8.445 -2.096 1 98.38 82 THR B C 1
ATOM 1635 O O . THR B 1 82 ? -8.648 7.586 -1.975 1 98.38 82 THR B O 1
ATOM 1638 N N . VAL B 1 83 ? -7.512 9.102 -3.18 1 98.62 83 VAL B N 1
ATOM 1639 C CA . VAL B 1 83 ? -8.195 8.797 -4.434 1 98.62 83 VAL B CA 1
ATOM 1640 C C . VAL B 1 83 ? -7.34 7.84 -5.266 1 98.62 83 VAL B C 1
ATOM 1642 O O . VAL B 1 83 ? -7.852 6.867 -5.824 1 98.62 83 VAL B O 1
ATOM 1645 N N . ASP B 1 84 ? -6.129 8.172 -5.367 1 98.69 84 ASP B N 1
ATOM 1646 C CA . ASP B 1 84 ? -5.219 7.262 -6.059 1 98.69 84 ASP B CA 1
ATOM 1647 C C . ASP B 1 84 ? -3.793 7.41 -5.539 1 98.69 84 ASP B C 1
ATOM 1649 O O . ASP B 1 84 ? -3.443 8.438 -4.949 1 98.69 84 ASP B O 1
ATOM 1653 N N . GLN B 1 85 ? -3.043 6.43 -5.617 1 98.94 85 GLN B N 1
ATOM 1654 C CA . GLN B 1 85 ? -1.613 6.402 -5.328 1 98.94 85 GLN B CA 1
ATOM 1655 C C . GLN B 1 85 ? -0.86 5.566 -6.359 1 98.94 85 GLN B C 1
ATOM 1657 O O . GLN B 1 85 ? -1.213 4.41 -6.609 1 98.94 85 GLN B O 1
ATOM 1662 N N . SER B 1 86 ? 0.134 6.199 -6.98 1 98.94 86 SER B N 1
ATOM 1663 C CA . SER B 1 86 ? 1.082 5.512 -7.852 1 98.94 86 SER B CA 1
ATOM 1664 C C . SER B 1 86 ? 2.469 5.449 -7.219 1 98.94 86 SER B C 1
ATOM 1666 O O . SER B 1 86 ? 3.006 6.469 -6.785 1 98.94 86 SER B O 1
ATOM 1668 N N . THR B 1 87 ? 3.01 4.266 -7.141 1 98.94 87 THR B N 1
ATOM 1669 C CA . THR B 1 87 ? 4.293 4.066 -6.477 1 98.94 87 THR B CA 1
ATOM 1670 C C . THR B 1 87 ? 5.262 3.324 -7.391 1 98.94 87 THR B C 1
ATOM 1672 O O . THR B 1 87 ? 4.934 2.266 -7.93 1 98.94 87 THR B O 1
ATOM 1675 N N . GLN B 1 88 ? 6.379 3.879 -7.566 1 98.94 88 GLN B N 1
ATOM 1676 C CA . GLN B 1 88 ? 7.477 3.254 -8.305 1 98.94 88 GLN B CA 1
ATOM 1677 C C . GLN B 1 88 ? 8.555 2.748 -7.355 1 98.94 88 GLN B C 1
ATOM 1679 O O . GLN B 1 88 ? 9.102 3.516 -6.562 1 98.94 88 GLN B O 1
ATOM 1684 N N . MET B 1 89 ? 8.797 1.466 -7.414 1 98.75 89 MET B N 1
ATOM 1685 C CA . MET B 1 89 ? 9.852 0.854 -6.613 1 98.75 89 MET B CA 1
ATOM 1686 C C . MET B 1 89 ? 11.156 0.788 -7.395 1 98.75 89 MET B C 1
ATOM 1688 O O . MET B 1 89 ? 11.281 0.002 -8.336 1 98.75 89 MET B O 1
ATOM 1692 N N . MET B 1 90 ? 12.133 1.564 -6.93 1 98.69 90 MET B N 1
ATOM 1693 C CA . MET B 1 90 ? 13.281 1.801 -7.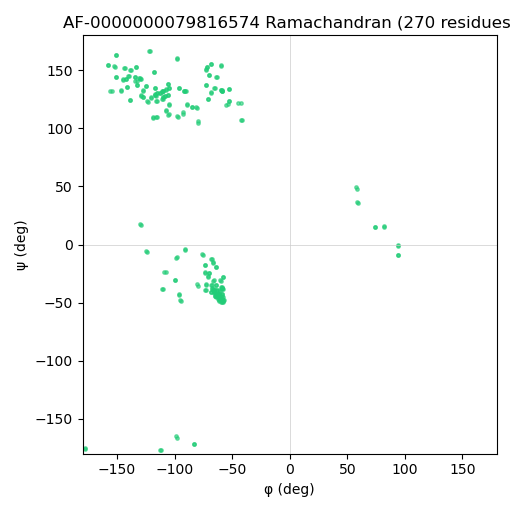793 1 98.69 90 MET B CA 1
ATOM 1694 C C . MET B 1 90 ? 14.523 1.087 -7.258 1 98.69 90 MET B C 1
ATOM 1696 O O . MET B 1 90 ? 15.352 0.607 -8.031 1 98.69 90 MET B O 1
ATOM 1700 N N . ARG B 1 91 ? 14.672 1.072 -5.941 1 97.94 91 ARG B N 1
ATOM 1701 C CA . ARG B 1 91 ? 15.797 0.41 -5.289 1 97.94 91 ARG B CA 1
ATOM 1702 C C . ARG B 1 91 ? 15.352 -0.313 -4.023 1 97.94 91 ARG B C 1
ATOM 1704 O O . ARG B 1 91 ? 14.461 0.163 -3.311 1 97.94 91 ARG B O 1
ATOM 1711 N N . PRO B 1 92 ? 16 -1.463 -3.771 1 97.75 92 PRO B N 1
ATOM 1712 C CA . PRO B 1 92 ? 15.68 -2.123 -2.506 1 97.75 92 PRO B CA 1
ATOM 1713 C C . PRO B 1 92 ? 16.266 -1.394 -1.295 1 97.75 92 PRO B C 1
ATOM 1715 O O . PRO B 1 92 ? 17.234 -0.646 -1.427 1 97.75 92 PRO B O 1
ATOM 1718 N N . ILE B 1 93 ? 15.641 -1.47 -0.163 1 98.38 93 ILE B N 1
ATOM 1719 C CA . ILE B 1 93 ? 16.172 -1.008 1.114 1 98.38 93 ILE B CA 1
ATOM 1720 C C . ILE B 1 93 ? 16.25 -2.176 2.096 1 98.38 93 ILE B C 1
ATOM 1722 O O . ILE B 1 93 ? 15.281 -2.926 2.252 1 98.38 93 ILE B O 1
ATOM 1726 N N . SER B 1 94 ? 17.391 -2.404 2.662 1 97.5 94 SER B N 1
ATOM 1727 C CA . SER B 1 94 ? 17.625 -3.406 3.697 1 97.5 94 SER B CA 1
ATOM 1728 C C . SER B 1 94 ? 18.422 -2.83 4.859 1 97.5 94 SER B C 1
ATOM 1730 O O . SER B 1 94 ? 19.281 -1.969 4.656 1 97.5 94 SER B O 1
ATOM 1732 N N . ASP B 1 95 ? 18.094 -3.199 6.031 1 97.06 95 ASP B N 1
ATOM 1733 C CA . ASP B 1 95 ? 18.859 -2.914 7.238 1 97.06 95 ASP B CA 1
ATOM 1734 C C . ASP B 1 95 ? 19.031 -1.409 7.441 1 97.06 95 ASP B C 1
ATOM 1736 O O . ASP B 1 95 ? 20.109 -0.943 7.816 1 97.06 95 ASP B O 1
ATOM 1740 N N . ALA B 1 96 ? 18.047 -0.613 7.117 1 98.56 96 ALA B N 1
ATOM 1741 C CA . ALA B 1 96 ? 18.062 0.835 7.305 1 98.56 96 ALA B CA 1
ATOM 1742 C C . ALA B 1 96 ? 16.656 1.376 7.527 1 98.56 96 ALA B C 1
ATOM 1744 O O . ALA B 1 96 ? 15.688 0.855 6.969 1 98.56 96 ALA B O 1
ATOM 1745 N N . ASP B 1 97 ? 16.625 2.389 8.383 1 98.88 97 ASP B N 1
ATOM 1746 C CA . ASP B 1 97 ? 15.375 3.145 8.445 1 98.88 97 ASP B CA 1
ATOM 1747 C C . ASP B 1 97 ? 15.031 3.762 7.094 1 98.88 97 ASP B C 1
ATOM 1749 O O . ASP B 1 97 ? 15.914 3.975 6.262 1 98.88 97 ASP B O 1
ATOM 1753 N N . VAL B 1 98 ? 13.781 3.986 6.895 1 98.94 98 VAL B N 1
ATOM 1754 C CA . VAL B 1 98 ? 13.312 4.605 5.656 1 98.94 98 VAL B CA 1
ATOM 1755 C C . VAL B 1 98 ? 12.789 6.012 5.945 1 98.94 98 VAL B C 1
ATOM 1757 O O . VAL B 1 98 ? 12.023 6.215 6.891 1 98.94 98 VAL B O 1
ATOM 1760 N N . LEU B 1 99 ? 13.211 6.949 5.18 1 98.94 99 LEU B N 1
ATOM 1761 C CA . LEU B 1 99 ? 12.719 8.32 5.277 1 98.94 99 LEU B CA 1
ATOM 1762 C C . LEU B 1 99 ? 11.789 8.641 4.117 1 98.94 99 LEU B C 1
ATOM 1764 O O . LEU B 1 99 ? 12.125 8.391 2.957 1 98.94 99 LEU B O 1
ATOM 1768 N N . ALA B 1 100 ? 10.641 9.148 4.434 1 98.94 100 ALA B N 1
ATOM 1769 C CA . ALA B 1 100 ? 9.688 9.633 3.434 1 98.94 100 ALA B CA 1
ATOM 1770 C C . ALA B 1 100 ? 9.625 11.156 3.432 1 98.94 100 ALA B C 1
ATOM 1772 O O . ALA B 1 100 ? 9.227 11.76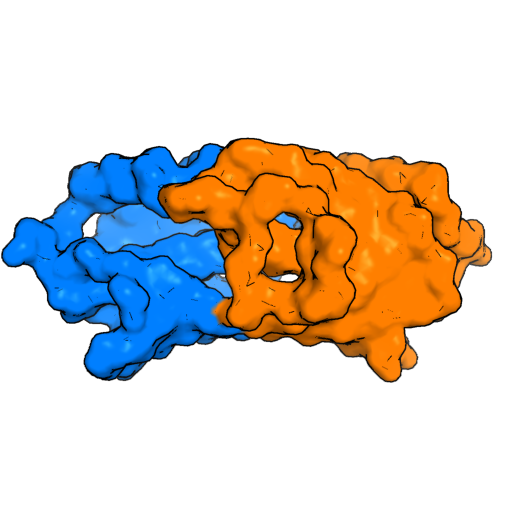6 4.426 1 98.94 100 ALA B O 1
ATOM 1773 N N . THR B 1 101 ? 10.039 11.734 2.373 1 98.88 101 THR B N 1
ATOM 1774 C CA . THR B 1 101 ? 9.852 13.164 2.156 1 98.88 101 THR B CA 1
ATOM 1775 C C . THR B 1 101 ? 8.625 13.43 1.288 1 98.88 101 THR B C 1
ATOM 1777 O O . THR B 1 101 ? 8.625 13.109 0.097 1 98.88 101 THR B O 1
ATOM 1780 N N . ALA B 1 102 ? 7.609 13.977 1.884 1 98.88 102 ALA B N 1
ATOM 1781 C CA . ALA B 1 102 ? 6.348 14.25 1.196 1 98.88 102 ALA B CA 1
ATOM 1782 C C . ALA B 1 102 ? 6.145 15.742 1.003 1 98.88 102 ALA B C 1
ATOM 1784 O O . ALA B 1 102 ? 6.305 16.531 1.943 1 98.88 102 ALA B O 1
AT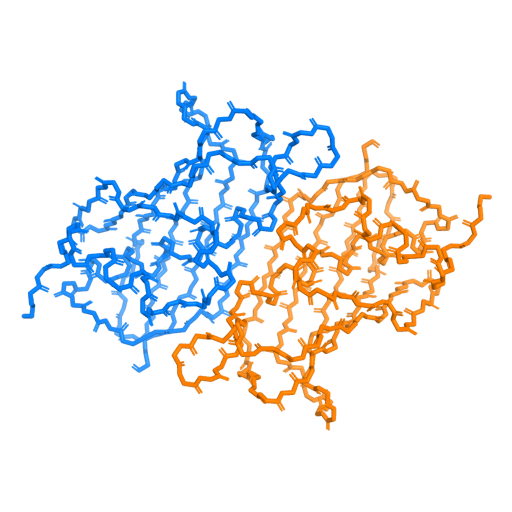OM 1785 N N . ARG B 1 103 ? 5.789 16.109 -0.204 1 98.75 103 ARG B N 1
ATOM 1786 C CA . ARG B 1 103 ? 5.547 17.516 -0.542 1 98.75 103 ARG B CA 1
ATOM 1787 C C . ARG B 1 103 ? 4.242 17.672 -1.313 1 98.75 103 ARG B C 1
ATOM 1789 O O . ARG B 1 103 ? 3.967 16.906 -2.242 1 98.75 103 ARG B O 1
ATOM 1796 N N . VAL B 1 104 ? 3.514 18.703 -0.918 1 98.69 104 VAL B N 1
ATOM 1797 C CA . VAL B 1 104 ? 2.307 19.031 -1.668 1 98.69 104 VAL B CA 1
ATOM 1798 C C . VAL B 1 104 ? 2.676 19.828 -2.914 1 98.69 104 VAL B C 1
ATOM 1800 O O . VAL B 1 104 ? 3.23 20.938 -2.814 1 98.69 104 VAL B O 1
ATOM 1803 N N . LEU B 1 105 ? 2.371 19.25 -4.023 1 98.75 105 LEU B N 1
ATOM 1804 C CA . LEU B 1 105 ? 2.639 19.922 -5.289 1 98.75 105 LEU B CA 1
ATOM 1805 C C . LEU B 1 105 ? 1.561 20.969 -5.59 1 98.75 105 LEU B C 1
ATOM 1807 O O . LEU B 1 105 ? 1.85 22.016 -6.156 1 98.75 105 LEU B O 1
ATOM 1811 N N . ARG B 1 106 ? 0.418 20.625 -5.203 1 98.44 106 ARG B N 1
ATOM 1812 C CA . ARG B 1 106 ? -0.727 21.516 -5.398 1 98.44 106 ARG B CA 1
ATOM 1813 C C . ARG B 1 106 ? -1.816 21.234 -4.367 1 98.44 106 ARG B C 1
ATOM 1815 O O . ARG B 1 106 ? -2.17 20.078 -4.129 1 98.44 106 ARG B O 1
ATOM 1822 N N . LEU B 1 107 ? -2.266 22.234 -3.805 1 97.81 107 LEU B N 1
ATOM 1823 C CA . LEU B 1 107 ? -3.432 22.188 -2.928 1 97.81 107 LEU B CA 1
ATOM 1824 C C . LEU B 1 107 ? -4.582 23 -3.508 1 97.81 107 LEU B C 1
ATOM 1826 O O . LEU B 1 107 ? -4.488 24.234 -3.621 1 97.81 107 LEU B O 1
ATOM 1830 N N . GLY B 1 108 ? -5.566 22.25 -3.928 1 97 108 GLY B N 1
ATOM 1831 C CA . GLY B 1 108 ? -6.77 22.922 -4.406 1 97 108 GLY B CA 1
ATOM 1832 C C . GLY B 1 108 ? -7.867 22.984 -3.361 1 97 108 GLY B C 1
ATOM 1833 O O . GLY B 1 108 ? -7.613 22.781 -2.172 1 97 108 GLY B O 1
ATOM 1834 N N . ARG B 1 109 ? -9.047 23.297 -3.846 1 96 109 ARG B N 1
ATOM 1835 C CA . ARG B 1 109 ? -10.195 23.422 -2.951 1 96 109 ARG B CA 1
ATOM 1836 C C . ARG B 1 109 ? -10.664 22.047 -2.486 1 96 109 ARG B C 1
ATOM 1838 O O . ARG B 1 109 ? -10.977 21.859 -1.31 1 96 109 ARG B O 1
ATOM 1845 N N . SER B 1 110 ? -10.633 21.031 -3.438 1 97.31 110 SER B N 1
ATOM 1846 C CA . SER B 1 110 ? -11.234 19.75 -3.109 1 97.31 110 SER B CA 1
ATOM 1847 C C . SER B 1 110 ? -10.227 18.609 -3.287 1 97.31 110 SER B C 1
ATOM 1849 O O . SER B 1 110 ? -10.523 17.453 -2.959 1 97.31 110 SER B O 1
ATOM 1851 N N . MET B 1 111 ? -9.031 18.969 -3.82 1 98.19 111 MET B N 1
ATOM 1852 C CA . MET B 1 111 ? -8.031 17.938 -4.082 1 98.19 111 MET B CA 1
ATOM 1853 C C . MET B 1 111 ? -6.641 18.422 -3.691 1 98.19 111 MET B C 1
ATOM 1855 O O . MET B 1 111 ? -6.348 19.625 -3.777 1 98.19 111 MET B O 1
ATOM 1859 N N . ALA B 1 112 ? -5.852 17.531 -3.322 1 98.62 112 ALA B N 1
ATOM 1860 C CA . ALA B 1 112 ? -4.426 17.781 -3.137 1 98.62 112 ALA B CA 1
ATOM 1861 C C . ALA B 1 112 ? -3.586 16.75 -3.883 1 98.62 112 ALA B C 1
ATOM 1863 O O . ALA B 1 112 ? -3.969 15.578 -3.975 1 98.62 112 ALA B O 1
ATOM 1864 N N . PHE B 1 113 ? -2.5 17.188 -4.438 1 98.88 113 PHE B N 1
ATOM 1865 C CA . PHE B 1 113 ? -1.541 16.344 -5.137 1 98.88 113 PHE B CA 1
ATOM 1866 C C . PHE B 1 113 ? -0.197 16.344 -4.418 1 98.88 113 PHE B C 1
ATOM 1868 O O . PHE B 1 113 ? 0.393 17.406 -4.191 1 98.88 113 PHE B O 1
ATOM 1875 N N . VAL B 1 114 ? 0.23 15.156 -4.082 1 98.94 114 VAL B N 1
ATOM 1876 C CA . VAL B 1 114 ? 1.406 15.031 -3.227 1 98.94 114 VAL B CA 1
ATOM 1877 C C . VAL B 1 114 ? 2.451 14.156 -3.908 1 98.94 114 VAL B C 1
ATOM 1879 O O . VAL B 1 114 ? 2.117 13.117 -4.484 1 98.94 114 VAL B O 1
ATOM 1882 N N . GLN B 1 115 ? 3.688 14.602 -3.832 1 98.94 115 GLN B N 1
ATOM 1883 C CA . GLN B 1 115 ? 4.836 13.789 -4.219 1 98.94 115 GLN B CA 1
ATOM 1884 C C . GLN B 1 115 ? 5.59 13.281 -2.99 1 98.94 115 GLN B C 1
ATOM 1886 O O . GLN B 1 115 ? 5.832 14.047 -2.051 1 98.94 115 GLN B O 1
ATOM 1891 N N . VAL B 1 116 ? 5.949 12.039 -2.959 1 98.94 116 VAL B N 1
ATOM 1892 C CA . VAL B 1 116 ? 6.676 11.438 -1.845 1 98.94 116 VAL B CA 1
ATOM 1893 C C . VAL B 1 116 ? 7.902 10.695 -2.369 1 98.94 116 VAL B C 1
ATOM 1895 O O . VAL B 1 116 ? 7.793 9.852 -3.258 1 98.94 116 VAL B O 1
ATOM 1898 N N . LEU B 1 117 ? 9.039 10.977 -1.825 1 98.94 117 LEU B N 1
ATOM 1899 C CA . LEU B 1 117 ? 10.266 10.234 -2.086 1 98.94 117 LEU B CA 1
ATOM 1900 C C . LEU B 1 117 ? 10.719 9.477 -0.841 1 98.94 117 LEU B C 1
ATOM 1902 O O . LEU B 1 117 ? 10.75 10.039 0.256 1 98.94 117 LEU B O 1
ATOM 1906 N N . LEU B 1 118 ? 11 8.211 -1.01 1 98.94 118 LEU B N 1
ATOM 1907 C CA . LEU B 1 118 ? 11.547 7.418 0.082 1 98.94 118 LEU B CA 1
ATOM 1908 C C . LEU B 1 118 ? 13.031 7.145 -0.14 1 98.94 118 LEU B C 1
ATOM 1910 O O . LEU B 1 118 ? 13.453 6.832 -1.259 1 98.94 118 LEU B O 1
ATOM 1914 N N . THR B 1 119 ? 13.773 7.258 0.896 1 98.94 119 THR B N 1
ATOM 1915 C CA . THR B 1 119 ? 15.203 6.957 0.895 1 98.94 119 THR B CA 1
ATOM 1916 C C . THR B 1 119 ? 15.57 6.098 2.102 1 98.94 119 THR B C 1
ATOM 1918 O O . THR B 1 119 ? 14.867 6.098 3.109 1 98.94 119 THR B O 1
ATOM 1921 N N . ALA B 1 120 ? 16.656 5.309 1.913 1 98.88 120 ALA B N 1
ATOM 1922 C CA . ALA B 1 120 ? 17.266 4.68 3.082 1 98.88 120 ALA B CA 1
ATOM 1923 C C . ALA B 1 120 ? 18.016 5.707 3.924 1 98.88 120 ALA B C 1
ATOM 1925 O O . ALA B 1 120 ? 18.688 6.59 3.385 1 98.88 120 ALA B O 1
ATOM 1926 N N . ASP B 1 121 ? 17.844 5.59 5.234 1 98.5 121 ASP B N 1
ATOM 1927 C CA . ASP B 1 121 ? 18.594 6.484 6.105 1 98.5 121 ASP B CA 1
ATOM 1928 C C . ASP B 1 121 ? 20.078 6.434 5.789 1 98.5 121 ASP B C 1
ATOM 1930 O O . ASP B 1 121 ? 20.672 5.355 5.738 1 98.5 121 ASP B O 1
ATOM 1934 N N . GLY B 1 122 ? 20.625 7.543 5.492 1 97.81 122 GLY B N 1
ATOM 1935 C CA . GLY B 1 122 ? 22.047 7.641 5.164 1 97.81 122 GLY B CA 1
ATOM 1936 C C . GLY B 1 122 ? 22.312 7.555 3.676 1 97.81 122 GLY B C 1
ATOM 1937 O O . GLY B 1 122 ? 23.453 7.727 3.24 1 97.81 122 GLY B O 1
ATOM 1938 N N . ASP B 1 123 ? 21.406 7.25 2.855 1 97.94 123 ASP B N 1
ATOM 1939 C CA . ASP B 1 123 ? 21.531 7.191 1.401 1 97.94 123 ASP B CA 1
ATOM 1940 C C . ASP B 1 123 ? 20.578 8.18 0.732 1 97.94 123 ASP B C 1
ATOM 1942 O O . ASP B 1 123 ? 19.359 7.969 0.729 1 97.94 123 ASP B O 1
ATOM 1946 N N . PRO B 1 124 ? 21.109 9.234 0.14 1 96.94 124 PRO B N 1
ATOM 1947 C CA . PRO B 1 124 ? 20.234 10.266 -0.416 1 96.94 124 PRO B CA 1
ATOM 1948 C C . PRO B 1 124 ? 19.578 9.844 -1.731 1 96.94 124 PRO B C 1
ATOM 1950 O O . PRO B 1 124 ? 18.688 10.539 -2.234 1 96.94 124 PRO B O 1
ATOM 1953 N N . ARG B 1 125 ? 20 8.688 -2.311 1 98.19 125 ARG B N 1
ATOM 1954 C CA . ARG B 1 125 ? 19.391 8.234 -3.559 1 98.19 125 ARG B CA 1
ATOM 1955 C C . ARG B 1 125 ? 17.969 7.754 -3.328 1 98.19 125 ARG B C 1
ATOM 1957 O O . ARG B 1 125 ? 17.719 6.918 -2.455 1 98.19 125 ARG B O 1
ATOM 1964 N N . PRO B 1 126 ? 16.938 8.32 -4.086 1 98.75 126 PRO B N 1
ATOM 1965 C CA . PRO B 1 126 ? 15.57 7.824 -3.92 1 98.75 126 PRO B CA 1
ATOM 1966 C C . PRO B 1 126 ? 15.438 6.336 -4.223 1 98.75 126 PRO B C 1
ATOM 1968 O O . PRO B 1 126 ? 15.992 5.852 -5.215 1 98.75 126 PRO B O 1
ATOM 1971 N N . ALA B 1 127 ? 14.797 5.625 -3.361 1 98.88 127 ALA B N 1
ATOM 1972 C CA . ALA B 1 127 ? 14.516 4.203 -3.549 1 98.88 127 ALA B CA 1
ATOM 1973 C C . ALA B 1 127 ? 13.086 3.986 -4.047 1 98.88 127 ALA B C 1
ATOM 1975 O O . ALA B 1 127 ? 12.812 3.006 -4.742 1 98.88 127 ALA B O 1
ATOM 1976 N N . VAL B 1 128 ? 12.203 4.836 -3.682 1 98.94 128 VAL B N 1
ATOM 1977 C CA . VAL B 1 128 ? 10.797 4.742 -4.051 1 98.94 128 VAL B CA 1
ATOM 1978 C C . VAL B 1 128 ? 10.25 6.137 -4.355 1 98.94 128 VAL B C 1
ATOM 1980 O O . VAL B 1 128 ? 10.562 7.102 -3.654 1 98.94 128 VAL B O 1
ATOM 1983 N N . ASN B 1 129 ? 9.523 6.254 -5.406 1 98.94 129 ASN B N 1
ATOM 1984 C CA . ASN B 1 129 ? 8.789 7.461 -5.766 1 98.94 129 ASN B CA 1
ATOM 1985 C C . ASN B 1 129 ? 7.281 7.219 -5.777 1 98.94 129 ASN B C 1
ATOM 1987 O O . ASN B 1 129 ? 6.805 6.273 -6.414 1 98.94 129 ASN B O 1
ATOM 1991 N N . ALA B 1 130 ? 6.539 8.055 -5.082 1 98.94 130 ALA B N 1
ATOM 1992 C CA . ALA B 1 130 ? 5.086 7.906 -5.055 1 98.94 130 ALA B CA 1
ATOM 1993 C C . ALA B 1 130 ? 4.395 9.234 -5.355 1 98.94 130 ALA B C 1
ATOM 1995 O O . ALA B 1 130 ? 4.895 10.297 -5 1 98.94 130 ALA B O 1
ATOM 1996 N N . GLN B 1 131 ? 3.314 9.156 -6.062 1 98.94 131 GLN B N 1
ATOM 1997 C CA . GLN B 1 131 ? 2.373 10.25 -6.27 1 98.94 131 GLN B CA 1
ATOM 1998 C C . GLN B 1 131 ? 1.003 9.914 -5.684 1 98.94 131 GLN B C 1
ATOM 2000 O O . GLN B 1 131 ? 0.446 8.852 -5.965 1 98.94 131 GLN B O 1
ATOM 2005 N N . VAL B 1 132 ? 0.535 10.797 -4.93 1 98.94 132 VAL B N 1
ATOM 2006 C CA . VAL B 1 132 ? -0.714 10.547 -4.215 1 98.94 132 VAL B CA 1
ATOM 2007 C C . VAL B 1 132 ? -1.698 11.68 -4.48 1 98.94 132 VAL B C 1
ATOM 2009 O O . VAL B 1 132 ? -1.323 12.852 -4.449 1 98.94 132 VAL B O 1
ATOM 2012 N N . THR B 1 133 ? -2.887 11.312 -4.801 1 98.94 133 THR B N 1
ATOM 2013 C CA . THR B 1 133 ? -3.99 12.266 -4.895 1 98.94 133 THR B CA 1
ATOM 2014 C C . THR B 1 133 ? -4.961 12.078 -3.729 1 98.94 133 THR B C 1
ATOM 2016 O O . THR B 1 133 ? -5.434 10.969 -3.482 1 98.94 133 THR B O 1
ATOM 2019 N N . LEU B 1 134 ? -5.238 13.109 -3.064 1 98.75 134 LEU B N 1
ATOM 2020 C CA . LEU B 1 134 ? -6.16 13.102 -1.934 1 98.75 134 LEU B CA 1
ATOM 2021 C C . LEU B 1 134 ? -7.379 13.977 -2.219 1 98.75 134 LEU B C 1
ATOM 2023 O O . LEU B 1 134 ? -7.242 15.086 -2.738 1 98.75 134 LEU B O 1
ATOM 2027 N N . ALA B 1 135 ? -8.547 13.492 -1.922 1 98.5 135 ALA B N 1
ATOM 2028 C CA . ALA B 1 135 ? -9.758 14.305 -1.916 1 98.5 135 ALA B CA 1
ATOM 2029 C C . ALA B 1 135 ? -10.016 14.891 -0.531 1 98.5 135 ALA B C 1
ATOM 2031 O O . ALA B 1 135 ? -9.93 14.188 0.475 1 98.5 135 ALA B O 1
ATOM 2032 N N . LEU B 1 136 ? -10.289 16.172 -0.519 1 96.75 136 LEU B N 1
ATOM 2033 C CA . LEU B 1 136 ? -10.719 16.812 0.721 1 96.75 136 LEU B CA 1
ATOM 2034 C C . LEU B 1 136 ? -12.219 16.656 0.927 1 96.75 136 LEU B C 1
ATOM 2036 O O . LEU B 1 136 ? -13.016 17.016 0.059 1 96.75 136 LEU B O 1
ATOM 2040 N N . VAL B 1 137 ? -12.625 15.969 2.027 1 88.81 137 VAL B N 1
ATOM 2041 C CA . VAL B 1 137 ? -14.031 15.609 2.182 1 88.81 137 VAL B CA 1
ATOM 2042 C C . VAL B 1 137 ? -14.617 16.328 3.391 1 88.81 137 VAL B C 1
ATOM 2044 O O . VAL B 1 137 ? -13.891 16.688 4.328 1 88.81 137 VAL B O 1
#

Sequence (274 aa):
MPTLTTDHAHTLLAEGFSAWVNELDLRVEEITDDGVVMRMPFDQKLCRAGGIVCGQAFMALADTASVFALWAAAGDIRACTTVDQSTQMMRPISDADVLATARVLRLGRSMAFVQVLLTADGDPRPAVNAQVTLALVMPTLTTDHAHTLLAEGFSAWVNELDLRVEEITDDGVVMRMPFDQKLCRAGGIVCGQAFMALADTASVFALWAAAGDIRACTTVDQSTQMMRPISDADVLATARVLRLGRSMAFVQVLLTADGDPRPAVNAQVTLALV

Organism: NCBI:txid1608957

Foldseek 3Di:
DAADDQVVVVVCLVPVDDPVLCVQVKGWDDADQFFTKMKRFDDQVQDDPPQWRDVVNVQSVQVSRQQVSLCSNVRHNFDKDWPDKDKDFAATDGPFMKMKIKGWPDDDDFKTKIWIFIDGVPGPDTRMIMIIMMTGD/DAADDQVVVVVCLVPVDDPVLCVQVKGWDDADQFFTKMKRFDDQVQDDPPQWRDVVNVQSVQVSRQQVSLCSNVRHNFDKDWPDKDKDFAATDGPFMKMKIKGWPDDDDFKTKIWIFIDGVPGPDTRMIMIIMMTGD

Radius of gyration: 17.82 Å; Cα contacts (8 Å, |Δi|>4): 698; chains: 2; bounding box: 43×54×40 Å

Nearest PDB structures (foldseek):
  3lz7-assembly1_A  TM=9.206E-01  e=1.626E-11  Haemophilus influenzae
  1sbk-assembly1_A  TM=9.050E-01  e=2.647E-11  Escherichia coli
  1vi8-assembly1_B  TM=9.085E-01  e=4.577E-11  Escherichia coli
  1vh5-assembly1_A  TM=9.093E-01  e=7.009E-11  Escherichia coli
  4k4c-assembly1_D  TM=8.889E-01  e=6.595E-11  Escherichia coli K-12

Solvent-accessible surface area (backbone atoms only — not comparable to full-atom values): 13766 Å² total; per-residue (Å²): 106,78,64,76,41,66,73,57,46,55,53,46,51,68,62,55,40,16,59,58,64,50,70,51,55,66,41,72,73,43,75,46,72,41,13,27,32,33,36,35,60,61,52,76,47,45,19,23,72,90,52,31,53,35,67,51,58,52,52,37,50,47,54,54,38,39,54,51,5,48,22,29,50,66,39,32,91,66,59,63,45,66,38,32,41,38,37,36,50,72,45,89,46,55,94,42,33,36,35,36,43,16,34,50,76,41,79,58,93,50,39,35,36,28,42,31,39,28,22,39,61,93,39,91,63,71,21,32,43,33,41,36,35,32,36,53,99,107,80,62,76,40,67,74,56,46,54,55,46,51,69,63,55,41,17,59,59,62,50,71,51,56,67,42,70,74,44,75,46,71,42,14,27,31,31,38,33,60,60,52,75,48,44,18,21,72,91,53,32,53,36,66,52,58,52,53,34,50,46,54,54,38,39,54,50,5,48,23,29,50,67,39,32,92,66,56,62,46,68,38,32,40,37,36,36,51,71,46,88,46,56,96,42,32,35,36,36,45,16,34,49,76,43,78,57,92,51,40,34,36,29,42,29,38,28,22,40,62,94,38,90,60,70,21,31,44,36,42,35,34,33,35,53,101

pLDDT: mean 95.71, std 6.94, range [44.62, 98.94]

Secondary structure (DSSP, 8-state):
-----HHHHHHHHHHHS-HHHHTT--EEEEEETTEEEEEE---GGGB-TTSBBPHHHHHHHHHHHHHHHHHHHHTS---EEEEEEEEEE-S--BSS-EEEEEEEEEE-SSEEEEEEEEEETT--SEEEEEEEEEEE-/-----HHHHHHHHHHHS-HHHHTT--EEEEEETTEEEEEE---GGGB-TTSBBPHHHHHHHHHHHHHHHHHHHHTS---EEEEEEEEEE-S--BSS-EEEEEEEEEE-SSEEEEEEEEEETT--SEEEEEEEEEEE-